Protein AF-A0A168C8G9-F1 (afdb_monomer)

Mean predicted aligned error: 11.95 Å

Secondary structure (DSSP, 8-state):
-EEEEEEEEE-TTS-EEEEEEEEE--SS-SEEEETTEEEEEEGGGTEEEEEEEETTEEEEEEEEEEGGGTEEEEEEEEESS--EETTEESSTTS----BTTTBEEEEEEEEEEEEEEEEETTEEEEEEEEEEEEEEE-SS-TTTTEEEEEEEEEEETTEEEEEEEEEETTS-EEEEEEEEETTEEEEEE--TTT---------SS--------SS-EE----SS--S-EEEEE--B---SSS----SSEEEEEEEEE--S-----------

Nearest PDB structures (foldseek):
  4gdj-assembly2_B  TM=2.622E-01  e=4.306E+00  Influenza A virus (A/little yellow-shouldered bat/Guatemala/060/2010(H17N10))
  4hzy-assembly1_A  TM=2.407E-01  e=4.306E+00  Influenza A virus (A/swine/Missouri/2124514/2006(H2N3))
  4k3y-assembly1_C  TM=2.749E-01  e=9.680E+00  Influenza A virus

Foldseek 3Di:
DKWKKWKWKQALVRDIDIDIFIFDDPDPDQWDDDDQKIKGDRVRSQKIKIKGDDPQWMKIKIFGDDVVQFKGDIKIWTAQAGKPAQFGGPDPPDDQAQQPHFKGKIWRHLKTWMFDFMTGNNRTDTAIDMKTKMKMFGQFFRCPQFPAKAWEWDDDPQKTKTKIWTQGPVRDIWIWIWIDGRHGTPDIHRDPVVDDDDDDPPPPDDDPDPPGPPAHPHPPPPDADFSMKMWIKIEDDDDDDDDGHHNGMIMTMIDTHRDPDPPDDDDDDDD

Sequence (271 aa):
MFLAATISVTFANGTKFSTWINGTQTYDSPIQTQSDQIWGDWSSTGFTFSGAGTDGLAKYIVEGCNPARGISGSMILDSIAPGHYPCGPDRAGETEVPLPPGGGWSNVVPGGAATVNFTFHGSRVSFTGLGYHDHNWGKTKIPNPLKIWYWGHALLGPYVLVWFDGINRLDKEYVSGYIAQDGEIIGTTCDSAVFKVRPLILTIFDSNELVPPSEATEAHFRGGDADQVCHIITPHDEDKFRGNDAGHACHIITPHDEGSSKSTPKKYERP

Radius of gyration: 18.96 Å; Cα contacts (8 Å, |Δi|>4): 684; chains: 1; bounding box: 45×50×51 Å

Solvent-accessible surface area (backbone atoms only — not comparable to full-atom values): 14718 Å² total; per-residue (Å²): 124,51,35,35,42,33,43,36,36,37,41,77,85,71,50,73,51,73,50,79,33,76,23,68,64,89,53,101,61,50,62,48,76,55,95,57,31,38,38,35,64,40,62,65,47,18,31,38,40,38,37,40,55,56,98,58,26,30,40,37,38,40,40,38,54,24,75,95,72,33,32,37,38,37,36,38,36,39,33,57,27,51,22,29,25,46,53,37,64,68,52,94,90,57,62,44,66,69,40,65,83,71,23,36,39,37,29,50,21,54,28,19,50,18,41,40,42,35,30,53,72,85,46,76,48,72,49,63,29,41,23,35,31,37,39,39,32,32,85,51,36,57,65,75,44,40,65,45,58,33,42,46,66,49,77,60,87,63,32,33,28,38,42,37,28,32,28,29,76,82,74,50,76,40,36,22,37,41,34,26,45,82,52,38,81,79,46,57,34,52,48,64,90,81,47,85,65,72,88,76,82,75,80,83,65,97,66,99,67,87,77,75,68,91,53,82,50,66,63,77,76,92,72,74,72,56,48,31,40,43,37,44,34,39,35,28,60,86,87,81,92,74,93,69,64,27,25,40,31,28,35,50,34,45,36,33,26,65,60,93,72,83,74,74,83,77,81,81,80,79,136

Structure (mmCIF, N/CA/C/O backbone):
data_AF-A0A168C8G9-F1
#
_entry.id   AF-A0A168C8G9-F1
#
loop_
_atom_site.group_PDB
_atom_site.id
_atom_site.type_symbol
_atom_site.label_atom_id
_atom_site.label_alt_id
_atom_site.label_comp_id
_atom_site.label_asym_id
_atom_site.label_entity_id
_atom_site.label_seq_id
_atom_site.pdbx_PDB_ins_code
_atom_site.Cartn_x
_atom_site.Cartn_y
_atom_site.Cartn_z
_atom_site.occupancy
_atom_site.B_iso_or_equiv
_atom_site.auth_seq_id
_atom_site.auth_comp_id
_atom_site.auth_asym_id
_atom_site.auth_atom_id
_atom_site.pdbx_PDB_model_num
ATOM 1 N N . MET A 1 1 ? 3.390 22.692 8.673 1.00 50.81 1 MET A N 1
ATOM 2 C CA . MET A 1 1 ? 3.302 21.396 7.978 1.00 50.81 1 MET A CA 1
ATOM 3 C C . MET A 1 1 ? 2.163 20.629 8.624 1.00 50.81 1 MET A C 1
ATOM 5 O O . MET A 1 1 ? 2.143 20.531 9.847 1.00 50.81 1 MET A O 1
ATOM 9 N N . PHE A 1 2 ? 1.166 20.218 7.842 1.00 61.41 2 PHE A N 1
ATOM 10 C CA . PHE A 1 2 ? -0.006 19.513 8.359 1.00 61.41 2 PHE A CA 1
ATOM 11 C C . PHE A 1 2 ? 0.204 18.006 8.240 1.00 61.41 2 PHE A C 1
ATOM 13 O O . PHE A 1 2 ? 0.678 17.506 7.219 1.00 61.41 2 PHE A O 1
ATOM 20 N N . LEU A 1 3 ? -0.106 17.306 9.325 1.00 71.69 3 LEU A N 1
ATOM 21 C CA . LEU A 1 3 ? -0.076 15.857 9.429 1.00 71.69 3 LEU A CA 1
ATOM 22 C C . LEU A 1 3 ? -1.520 15.372 9.381 1.00 71.69 3 LEU A C 1
ATOM 24 O O . LEU A 1 3 ? -2.370 16.000 10.009 1.00 71.69 3 LEU A O 1
ATOM 28 N N . ALA A 1 4 ? -1.817 14.277 8.693 1.00 80.19 4 ALA A N 1
ATOM 29 C CA . ALA A 1 4 ? -3.158 13.719 8.739 1.00 80.19 4 ALA A CA 1
ATOM 30 C C . ALA A 1 4 ? -3.171 12.195 8.664 1.00 80.19 4 ALA A C 1
ATOM 32 O O . ALA A 1 4 ? -2.261 11.564 8.123 1.00 80.19 4 ALA A O 1
ATOM 33 N N . ALA A 1 5 ? -4.240 11.628 9.218 1.00 81.62 5 ALA A N 1
ATOM 34 C CA . ALA A 1 5 ? -4.612 10.232 9.065 1.00 81.62 5 ALA A CA 1
ATOM 35 C C . ALA A 1 5 ? -6.021 10.165 8.470 1.00 81.62 5 ALA A C 1
ATOM 37 O O . ALA A 1 5 ? -6.972 10.740 9.007 1.00 81.62 5 ALA A O 1
ATOM 38 N N . THR A 1 6 ? -6.142 9.462 7.354 1.00 82.00 6 THR A N 1
ATOM 39 C CA . THR A 1 6 ? -7.407 9.141 6.701 1.00 82.00 6 THR A CA 1
ATOM 40 C C . THR A 1 6 ? -7.674 7.669 6.902 1.00 82.00 6 THR A C 1
ATOM 42 O O . THR A 1 6 ? -6.821 6.833 6.619 1.00 82.00 6 THR A O 1
ATOM 45 N N . ILE A 1 7 ? -8.869 7.356 7.378 1.00 82.69 7 ILE A N 1
ATOM 46 C CA . ILE A 1 7 ? -9.296 5.986 7.607 1.00 82.69 7 ILE A CA 1
ATOM 47 C C . ILE A 1 7 ? -10.588 5.779 6.849 1.00 82.69 7 ILE A C 1
ATOM 49 O O . ILE A 1 7 ? -11.502 6.592 6.978 1.00 82.69 7 ILE A O 1
ATOM 53 N N . SER A 1 8 ? -10.675 4.695 6.090 1.00 81.25 8 SER A N 1
ATOM 54 C CA . SER A 1 8 ? -11.913 4.252 5.453 1.00 81.25 8 SER A CA 1
ATOM 55 C C . SER A 1 8 ? -12.143 2.780 5.744 1.00 81.25 8 SER A C 1
ATOM 57 O O . SER A 1 8 ? -11.217 1.985 5.692 1.00 81.25 8 SER A O 1
ATOM 59 N N . VAL A 1 9 ? -13.374 2.415 6.074 1.00 79.12 9 VAL A N 1
ATOM 60 C CA . VAL A 1 9 ? -13.764 1.071 6.493 1.00 79.12 9 VAL A CA 1
ATOM 61 C C . VAL A 1 9 ? -15.071 0.711 5.810 1.00 79.12 9 VAL A C 1
ATOM 63 O O . VAL A 1 9 ? -16.010 1.507 5.813 1.00 79.12 9 VAL A O 1
ATOM 66 N N . THR A 1 10 ? -15.153 -0.500 5.273 1.00 80.31 10 THR A N 1
ATOM 67 C CA . THR A 1 10 ? -16.421 -1.127 4.878 1.00 80.31 10 THR A CA 1
ATOM 68 C C . THR A 1 10 ? -16.682 -2.312 5.801 1.00 80.31 10 THR A C 1
ATOM 70 O O . THR A 1 10 ? -15.821 -3.173 5.960 1.00 80.31 10 THR A O 1
ATOM 73 N N . PHE A 1 11 ? -17.849 -2.333 6.442 1.00 78.69 11 PHE A N 1
ATOM 74 C CA . PHE A 1 11 ? -18.276 -3.410 7.334 1.00 78.69 11 PHE A CA 1
ATOM 75 C C . PHE A 1 11 ? -19.013 -4.505 6.551 1.00 78.69 11 PHE A C 1
ATOM 77 O O . PHE A 1 11 ? -19.603 -4.232 5.509 1.00 78.69 11 PHE A O 1
ATOM 84 N N . ALA A 1 12 ? -19.098 -5.711 7.124 1.00 75.12 12 ALA A N 1
ATOM 85 C CA . ALA A 1 12 ? -19.757 -6.875 6.507 1.00 75.12 12 ALA A CA 1
ATOM 86 C C . ALA A 1 12 ? -21.242 -6.667 6.153 1.00 75.12 12 ALA A C 1
ATOM 88 O O . ALA A 1 12 ? -21.784 -7.334 5.281 1.00 75.12 12 ALA A O 1
ATOM 89 N N . ASN A 1 13 ? -21.924 -5.722 6.802 1.00 79.31 13 ASN A N 1
ATOM 90 C CA . ASN A 1 13 ? -23.300 -5.346 6.456 1.00 79.31 13 ASN A CA 1
ATOM 91 C C . ASN A 1 13 ? -23.382 -4.321 5.302 1.00 79.31 13 ASN A C 1
ATOM 93 O O . ASN A 1 13 ? -24.448 -3.757 5.059 1.00 79.31 13 ASN A O 1
ATOM 97 N N . GLY A 1 14 ? -22.258 -4.021 4.645 1.00 77.06 14 GLY A N 1
ATOM 98 C CA . GLY A 1 14 ? -22.128 -3.044 3.565 1.00 77.06 14 GLY A CA 1
ATOM 99 C C . GLY A 1 14 ? -22.070 -1.583 4.019 1.00 77.06 14 GLY A C 1
ATOM 100 O O . GLY A 1 14 ? -21.888 -0.694 3.184 1.00 77.06 14 GLY A O 1
ATOM 101 N N . THR A 1 15 ? -22.220 -1.296 5.317 1.00 81.44 15 THR A N 1
ATOM 102 C CA . THR A 1 15 ? -22.066 0.076 5.820 1.00 81.44 15 THR A CA 1
ATOM 103 C C . THR A 1 15 ? -20.619 0.530 5.687 1.00 81.44 15 THR A C 1
ATOM 105 O O . THR A 1 15 ? -19.689 -0.275 5.726 1.00 81.44 15 THR A O 1
ATOM 108 N N . LYS A 1 16 ? -20.423 1.837 5.509 1.00 81.62 16 LYS A N 1
ATOM 109 C CA . LYS A 1 16 ? -19.103 2.440 5.338 1.00 81.62 16 LYS A CA 1
ATOM 110 C C . LYS A 1 16 ? -18.868 3.501 6.398 1.00 81.62 16 LYS A C 1
ATOM 112 O O . LYS A 1 16 ? -19.773 4.267 6.724 1.00 81.62 16 LYS A O 1
ATOM 117 N N . PHE A 1 17 ? -17.645 3.565 6.896 1.00 79.94 17 PHE A N 1
ATOM 118 C CA . PHE A 1 17 ? -17.146 4.625 7.760 1.00 79.94 17 PHE A CA 1
ATOM 119 C C . PHE A 1 17 ? -15.916 5.236 7.101 1.00 79.94 17 PHE A C 1
ATOM 121 O O . PHE A 1 17 ? -15.059 4.513 6.609 1.00 79.94 17 PHE A O 1
ATOM 128 N N . SER A 1 18 ? -15.820 6.560 7.078 1.00 83.12 18 SER A N 1
ATOM 129 C CA . SER A 1 18 ? -14.602 7.239 6.652 1.00 83.12 18 SER A CA 1
ATOM 130 C C . SER A 1 18 ? -14.397 8.485 7.496 1.00 83.12 18 SER A C 1
ATOM 132 O O . SER A 1 18 ? -15.359 9.185 7.822 1.00 83.12 18 SER A O 1
ATOM 134 N N . THR A 1 19 ? -13.155 8.751 7.882 1.00 82.25 19 THR A N 1
ATOM 135 C CA . THR A 1 19 ? -12.798 9.946 8.637 1.00 82.25 19 THR A CA 1
ATOM 136 C C . THR A 1 19 ? -11.446 10.478 8.203 1.00 82.25 19 THR A C 1
ATOM 138 O O . THR A 1 19 ? -10.508 9.727 7.950 1.00 82.25 19 THR A O 1
ATOM 141 N N . TRP A 1 20 ? -11.356 11.803 8.208 1.00 83.69 20 TRP A N 1
ATOM 142 C CA . TRP A 1 20 ? -10.119 12.554 8.101 1.00 83.69 20 TRP A CA 1
ATOM 143 C C . TRP A 1 20 ? -9.771 13.138 9.470 1.00 83.69 20 TRP A C 1
ATOM 145 O O . TRP A 1 20 ? -10.619 13.760 10.124 1.00 83.69 20 TRP A O 1
ATOM 155 N N . ILE A 1 21 ? -8.541 12.925 9.924 1.00 84.88 21 ILE A N 1
ATOM 156 C CA . ILE A 1 21 ? -8.061 13.394 11.221 1.00 84.88 21 ILE A CA 1
ATOM 157 C C . ILE A 1 21 ? -6.839 14.268 10.987 1.00 84.88 21 ILE A C 1
ATOM 159 O O . ILE A 1 21 ? -5.761 13.772 10.668 1.00 84.88 21 ILE A O 1
ATOM 163 N N . ASN A 1 22 ? -7.019 15.571 11.192 1.00 84.81 22 ASN A N 1
ATOM 164 C CA . ASN A 1 22 ? -5.914 16.517 11.234 1.00 84.81 22 ASN A CA 1
ATOM 165 C C . ASN A 1 22 ? -5.099 16.305 12.508 1.00 84.81 22 ASN A C 1
ATOM 167 O O . ASN A 1 22 ? -5.649 16.261 13.609 1.00 84.81 22 ASN A O 1
ATOM 171 N N . GLY A 1 23 ? -3.791 16.214 12.336 1.00 78.38 23 GLY A N 1
ATOM 172 C CA . GLY A 1 23 ? -2.794 16.175 13.386 1.00 78.38 23 GLY A CA 1
ATOM 173 C C . GLY A 1 23 ? -1.922 17.423 13.356 1.00 78.38 23 GLY A C 1
ATOM 174 O O . GLY A 1 23 ? -1.788 18.122 12.349 1.00 78.38 23 GLY A O 1
ATOM 175 N N . THR A 1 24 ? -1.290 17.692 14.487 1.00 78.12 24 THR A N 1
ATOM 176 C CA . THR A 1 24 ? -0.186 18.642 14.574 1.00 78.12 24 THR A CA 1
ATOM 177 C C . THR A 1 24 ? 1.118 17.872 14.493 1.00 78.12 24 THR A C 1
ATOM 179 O O . THR A 1 24 ? 1.312 16.900 15.225 1.00 78.12 24 THR A O 1
ATOM 182 N N . GLN A 1 25 ? 2.016 18.310 13.620 1.00 66.31 25 GLN A N 1
ATOM 183 C CA . GLN A 1 25 ? 3.378 17.805 13.615 1.00 66.31 25 GLN A CA 1
ATOM 184 C C . GLN A 1 25 ? 4.134 18.439 14.790 1.00 66.31 25 GLN A C 1
ATOM 186 O O . GLN A 1 25 ? 4.243 19.660 14.873 1.00 66.31 25 GLN A O 1
ATOM 191 N N . THR A 1 26 ? 4.613 17.610 15.716 1.00 60.94 26 THR A N 1
ATOM 192 C CA . THR A 1 26 ? 5.387 18.039 16.895 1.00 60.94 26 THR A CA 1
ATOM 193 C C . THR A 1 26 ? 6.898 17.916 16.700 1.00 60.94 26 THR A C 1
ATOM 195 O O . THR A 1 26 ? 7.650 18.468 17.498 1.00 60.94 26 THR A O 1
ATOM 198 N N . TYR A 1 27 ? 7.340 17.220 15.647 1.00 62.69 27 TYR A N 1
ATOM 199 C CA . TYR A 1 27 ? 8.744 16.935 15.344 1.00 62.69 27 TYR A CA 1
ATOM 200 C C . TYR A 1 27 ? 9.105 17.356 13.921 1.00 62.69 27 TYR A C 1
ATOM 202 O O . TYR A 1 27 ? 8.288 17.201 13.016 1.00 62.69 27 TYR A O 1
ATOM 210 N N . ASP A 1 28 ? 10.350 17.785 13.705 1.00 58.62 28 ASP A N 1
ATOM 211 C CA . ASP A 1 28 ? 10.856 18.133 12.368 1.00 58.62 28 ASP A CA 1
ATOM 212 C C . ASP A 1 28 ? 10.783 16.948 11.382 1.00 58.62 28 ASP A C 1
ATOM 214 O O . ASP A 1 28 ? 10.599 17.155 10.185 1.00 58.62 28 ASP A O 1
ATOM 218 N N . SER A 1 29 ? 10.867 15.705 11.885 1.00 61.91 29 SER A N 1
ATOM 219 C CA . SER A 1 29 ? 10.648 14.480 11.105 1.00 61.91 29 SER A CA 1
ATOM 220 C C . SER A 1 29 ? 9.737 13.499 11.858 1.00 61.91 29 SER A C 1
ATOM 222 O O . SER A 1 29 ? 10.175 12.901 12.844 1.00 61.91 29 SER A O 1
ATOM 224 N N . PRO A 1 30 ? 8.480 13.299 11.418 1.00 69.50 30 PRO A N 1
ATOM 225 C CA . PRO A 1 30 ? 7.553 12.351 12.039 1.00 69.50 30 PRO A CA 1
ATOM 226 C C . PRO A 1 30 ? 7.890 10.895 11.687 1.00 69.50 30 PRO A C 1
ATOM 228 O O . PRO A 1 30 ? 7.368 9.985 12.321 1.00 69.50 30 PRO A O 1
ATOM 231 N N . ILE A 1 31 ? 8.763 10.684 10.697 1.00 78.31 31 ILE A N 1
ATOM 232 C CA . ILE A 1 31 ? 9.272 9.379 10.275 1.00 78.31 31 ILE A CA 1
ATOM 233 C C . ILE A 1 31 ? 10.723 9.255 10.727 1.00 78.31 31 ILE A C 1
ATOM 235 O O . ILE A 1 31 ? 11.511 10.197 10.611 1.00 78.31 31 ILE A O 1
ATOM 239 N N . GLN A 1 32 ? 11.068 8.083 11.234 1.00 80.69 32 GLN A N 1
ATOM 240 C CA . GLN A 1 32 ? 12.399 7.729 11.691 1.00 80.69 32 GLN A CA 1
ATOM 241 C C . GLN A 1 32 ? 12.781 6.370 11.104 1.00 80.69 32 GLN A C 1
ATOM 243 O O . GLN A 1 32 ? 11.929 5.502 10.912 1.00 80.69 32 GLN A O 1
ATOM 248 N N . THR A 1 33 ? 14.066 6.188 10.821 1.00 82.88 33 THR A N 1
ATOM 249 C CA . THR A 1 33 ? 14.605 4.960 10.227 1.00 82.88 33 THR A CA 1
ATOM 250 C C . THR A 1 33 ? 15.855 4.525 10.972 1.00 82.88 33 THR A C 1
ATOM 252 O O . THR A 1 33 ? 16.717 5.354 11.277 1.00 82.88 33 THR A O 1
ATOM 255 N N . GLN A 1 34 ? 16.000 3.225 11.205 1.00 84.12 34 GLN A N 1
ATOM 256 C CA . GLN A 1 34 ? 17.218 2.630 11.741 1.00 84.12 34 GLN A CA 1
ATOM 257 C C . GLN A 1 34 ? 17.436 1.262 11.104 1.00 84.12 34 GLN A C 1
ATOM 259 O O . GLN A 1 34 ? 16.647 0.353 11.328 1.00 84.12 34 GLN A O 1
ATOM 264 N N . SER A 1 35 ? 18.545 1.098 10.375 1.00 84.19 35 SER A N 1
ATOM 265 C CA . SER A 1 35 ? 18.862 -0.163 9.692 1.00 84.19 35 SER A CA 1
ATOM 266 C C . SER A 1 35 ? 17.717 -0.575 8.749 1.00 84.19 35 SER A C 1
ATOM 268 O O . SER A 1 35 ? 17.403 0.145 7.807 1.00 84.19 35 SER A O 1
ATOM 270 N N . ASP A 1 36 ? 17.092 -1.705 9.038 1.00 83.25 36 ASP A N 1
ATOM 271 C CA . ASP A 1 36 ? 15.992 -2.382 8.365 1.00 83.25 36 ASP A CA 1
ATOM 272 C C . ASP A 1 36 ? 14.623 -2.012 8.954 1.00 83.25 36 ASP A C 1
ATOM 274 O O . ASP A 1 36 ? 13.615 -2.616 8.597 1.00 83.25 36 ASP A O 1
ATOM 278 N N . GLN A 1 37 ? 14.575 -1.034 9.863 1.00 87.62 37 GLN A N 1
ATOM 279 C CA . GLN A 1 37 ? 13.370 -0.610 10.566 1.00 87.62 37 GLN A CA 1
ATOM 280 C C . GLN A 1 37 ? 12.981 0.825 10.216 1.00 87.62 37 GLN A C 1
ATOM 282 O O . GLN A 1 37 ? 13.823 1.714 10.060 1.00 87.62 37 GLN A O 1
ATOM 287 N N . ILE A 1 38 ? 11.675 1.056 10.179 1.00 86.00 38 ILE A N 1
ATOM 288 C CA . ILE A 1 38 ? 11.040 2.359 10.006 1.00 86.00 38 ILE A CA 1
ATOM 289 C C . ILE A 1 38 ? 9.922 2.506 11.032 1.00 86.00 38 ILE A C 1
ATOM 291 O O . ILE A 1 38 ? 9.220 1.547 11.343 1.00 86.00 38 ILE A O 1
ATOM 295 N N . TRP A 1 39 ? 9.724 3.703 11.566 1.00 86.75 39 TRP A N 1
ATOM 296 C CA . TRP A 1 39 ? 8.545 4.007 12.367 1.00 86.75 39 TRP A CA 1
ATOM 297 C C . TRP A 1 39 ? 8.084 5.435 12.141 1.00 86.75 39 TRP A C 1
ATOM 299 O O . TRP A 1 39 ? 8.877 6.337 11.864 1.00 86.75 39 TRP A O 1
ATOM 309 N N . GLY A 1 40 ? 6.776 5.621 12.257 1.00 83.50 40 GLY A N 1
ATOM 310 C CA . GLY A 1 40 ? 6.118 6.901 12.115 1.00 83.50 40 GLY A CA 1
ATOM 311 C C . GLY A 1 40 ? 5.239 7.215 13.311 1.00 83.50 40 GLY A C 1
ATOM 312 O O . GLY A 1 40 ? 4.421 6.391 13.726 1.00 83.50 40 GLY A O 1
ATOM 313 N N . ASP A 1 41 ? 5.382 8.431 13.834 1.00 83.06 41 ASP A N 1
ATOM 314 C CA . ASP A 1 41 ? 4.571 8.939 14.938 1.00 83.06 41 ASP A CA 1
ATOM 315 C C . ASP A 1 41 ? 3.558 9.993 14.460 1.00 83.06 41 ASP A C 1
ATOM 317 O O . ASP A 1 41 ? 3.897 11.133 14.133 1.00 83.06 41 ASP A O 1
ATOM 321 N N . TRP A 1 42 ? 2.290 9.576 14.423 1.00 82.88 42 TRP A N 1
ATOM 322 C CA . TRP A 1 42 ? 1.117 10.395 14.128 1.00 82.88 42 TRP A CA 1
ATOM 323 C C . TRP A 1 42 ? 0.236 10.536 15.377 1.00 82.88 42 TRP A C 1
ATOM 325 O O . TRP A 1 42 ? -0.987 10.669 15.277 1.00 82.88 42 TRP A O 1
ATOM 335 N N . SER A 1 43 ? 0.824 10.506 16.574 1.00 82.25 43 SER A N 1
ATOM 336 C CA . SER A 1 43 ? 0.115 10.465 17.859 1.00 82.25 43 SER A CA 1
ATOM 337 C C . SER A 1 43 ? -0.903 11.589 18.048 1.00 82.25 43 SER A C 1
ATOM 339 O O . SER A 1 43 ? -1.940 11.365 18.668 1.00 82.25 43 SER A O 1
ATOM 341 N N . SER A 1 44 ? -0.701 12.764 17.442 1.00 85.06 44 SER A N 1
ATOM 342 C CA . SER A 1 44 ? -1.696 13.850 17.444 1.00 85.06 44 SER A CA 1
ATOM 343 C C . SER A 1 44 ? -2.997 13.504 16.700 1.00 85.06 44 SER A C 1
ATOM 345 O O . SER A 1 44 ? -4.048 14.070 16.996 1.00 85.06 44 SER A O 1
ATOM 347 N N . THR A 1 45 ? -2.956 12.542 15.776 1.00 85.75 45 THR A N 1
ATOM 348 C CA . THR A 1 45 ? -4.132 11.919 15.142 1.00 85.75 45 THR A CA 1
ATOM 349 C C . THR A 1 45 ? -4.610 10.664 15.880 1.00 85.75 45 THR A C 1
ATOM 351 O O . THR A 1 45 ? -5.702 10.163 15.603 1.00 85.75 45 THR A O 1
ATOM 354 N N . GLY A 1 46 ? -3.814 10.163 16.827 1.00 89.88 46 GLY A N 1
ATOM 355 C CA . GLY A 1 46 ? -4.024 8.894 17.514 1.00 89.88 46 GLY A CA 1
ATOM 356 C C . GLY A 1 46 ? -3.544 7.675 16.727 1.00 89.88 46 GLY A C 1
ATOM 357 O O . GLY A 1 46 ? -4.072 6.598 16.968 1.00 89.88 46 GLY A O 1
ATOM 358 N N . PHE A 1 47 ? -2.602 7.816 15.790 1.00 89.69 47 PHE A N 1
ATOM 359 C CA . PHE A 1 47 ? -2.071 6.693 15.007 1.00 89.69 47 PHE A CA 1
ATOM 360 C C . PHE A 1 47 ? -0.548 6.632 15.050 1.00 89.69 47 PHE A C 1
ATOM 362 O O . PHE A 1 47 ? 0.121 7.655 15.162 1.00 89.69 47 PHE A O 1
ATOM 369 N N . THR A 1 48 ? -0.001 5.434 14.921 1.00 89.19 48 THR A N 1
ATOM 370 C CA . THR A 1 48 ? 1.431 5.181 14.730 1.00 89.19 48 THR A CA 1
ATOM 371 C C . THR A 1 48 ? 1.604 4.029 13.753 1.00 89.19 48 THR A C 1
ATOM 373 O O . THR A 1 48 ? 0.697 3.212 13.569 1.00 89.19 48 THR A O 1
ATOM 376 N N . PHE A 1 49 ? 2.774 3.945 13.126 1.00 89.12 49 PHE A N 1
ATOM 377 C CA . PHE A 1 49 ? 3.162 2.753 12.385 1.00 89.12 49 PHE A CA 1
ATOM 378 C C . PHE A 1 49 ? 4.608 2.363 12.675 1.00 89.12 49 PHE A C 1
ATOM 380 O O . PHE A 1 49 ? 5.444 3.206 12.998 1.00 89.12 49 PHE A O 1
ATOM 387 N N . SER A 1 50 ? 4.909 1.081 12.516 1.00 91.38 50 SER A N 1
ATOM 388 C CA . SER A 1 50 ? 6.274 0.567 12.437 1.00 91.38 50 SER A CA 1
ATOM 389 C C . SER A 1 50 ? 6.378 -0.471 11.330 1.00 91.38 50 SER A C 1
ATOM 391 O O . SER A 1 50 ? 5.401 -1.142 11.005 1.00 91.38 50 SER A O 1
ATOM 393 N N . GLY A 1 51 ? 7.556 -0.572 10.735 1.00 90.75 51 GLY A N 1
ATOM 394 C CA . GLY A 1 51 ? 7.887 -1.518 9.687 1.00 90.75 51 GLY A CA 1
ATOM 395 C C . GLY A 1 51 ? 9.281 -2.084 9.918 1.00 90.75 51 GLY A C 1
ATOM 396 O O . GLY A 1 51 ? 10.164 -1.369 10.391 1.00 90.75 51 GLY A O 1
ATOM 397 N N . ALA A 1 52 ? 9.478 -3.355 9.591 1.00 90.75 52 ALA A N 1
ATOM 398 C CA . ALA A 1 52 ? 10.786 -4.001 9.602 1.00 90.75 52 ALA A CA 1
ATOM 399 C C . ALA A 1 52 ? 10.934 -4.920 8.386 1.00 90.75 52 ALA A C 1
ATOM 401 O O . ALA A 1 52 ? 9.981 -5.612 8.024 1.00 90.75 52 ALA A O 1
ATOM 402 N N . GLY A 1 53 ? 12.113 -4.918 7.766 1.00 85.06 53 GLY A N 1
ATOM 403 C CA . GLY A 1 53 ? 12.454 -5.764 6.625 1.00 85.06 53 GLY A CA 1
ATOM 404 C C . GLY A 1 53 ? 13.365 -6.930 7.008 1.00 85.06 53 GLY A C 1
ATOM 405 O O . GLY A 1 53 ? 14.329 -6.764 7.744 1.00 85.06 53 GLY A O 1
ATOM 406 N N . THR A 1 54 ? 13.110 -8.127 6.493 1.00 79.19 54 THR A N 1
ATOM 407 C CA . THR A 1 54 ? 14.010 -9.283 6.610 1.00 79.19 54 THR A CA 1
ATOM 408 C C . THR A 1 54 ? 13.941 -10.091 5.319 1.00 79.19 54 THR A C 1
ATOM 410 O O . THR A 1 54 ? 12.853 -10.413 4.851 1.00 79.19 54 THR A O 1
ATOM 413 N N . ASP A 1 55 ? 15.098 -10.385 4.719 1.00 79.75 55 ASP A N 1
ATOM 414 C CA . ASP A 1 55 ? 15.223 -11.191 3.493 1.00 79.75 55 ASP A CA 1
ATOM 415 C C . ASP A 1 55 ? 14.326 -10.726 2.323 1.00 79.75 55 ASP A C 1
ATOM 417 O O . ASP A 1 55 ? 13.778 -11.526 1.570 1.00 79.75 55 ASP A O 1
ATOM 421 N N . GLY A 1 56 ? 14.163 -9.406 2.168 1.00 78.25 56 GLY A N 1
ATOM 422 C CA . GLY A 1 56 ? 13.344 -8.800 1.108 1.00 78.25 56 GLY A CA 1
ATOM 423 C C . GLY A 1 56 ? 11.835 -8.798 1.380 1.00 78.25 56 GLY A C 1
ATOM 424 O O . GLY A 1 56 ? 11.078 -8.257 0.575 1.00 78.25 56 GLY A O 1
ATOM 425 N N . LEU A 1 57 ? 11.393 -9.352 2.511 1.00 87.62 57 LEU A N 1
ATOM 426 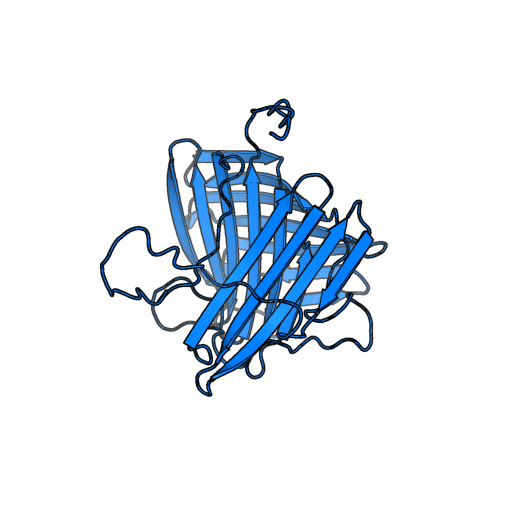C CA . LEU A 1 57 ? 10.017 -9.282 2.994 1.00 87.62 57 LEU A CA 1
ATOM 427 C C . LEU A 1 57 ? 9.900 -8.243 4.106 1.00 87.62 57 LEU A C 1
ATOM 429 O O . LEU A 1 57 ? 10.831 -8.043 4.881 1.00 87.62 57 LEU A O 1
ATOM 433 N N . ALA A 1 58 ? 8.740 -7.602 4.209 1.00 91.25 58 ALA A N 1
ATOM 434 C CA . ALA A 1 58 ? 8.470 -6.621 5.249 1.00 91.25 58 ALA A CA 1
ATOM 435 C C . ALA A 1 58 ? 7.320 -7.052 6.159 1.00 91.25 58 ALA A C 1
ATOM 437 O O . ALA A 1 58 ? 6.351 -7.672 5.720 1.00 91.25 58 ALA A O 1
ATOM 438 N N . LYS A 1 59 ? 7.408 -6.661 7.428 1.00 93.75 59 LYS A N 1
ATOM 439 C CA . LYS A 1 59 ? 6.306 -6.683 8.385 1.00 93.75 59 LYS A CA 1
ATOM 440 C C . LYS A 1 59 ? 5.968 -5.253 8.770 1.00 93.75 59 LYS A C 1
ATOM 442 O O . LYS A 1 59 ? 6.855 -4.535 9.220 1.00 93.75 59 LYS A O 1
ATOM 447 N N . TYR A 1 60 ? 4.704 -4.870 8.649 1.00 91.12 60 TYR A N 1
ATOM 448 C CA . TYR A 1 60 ? 4.189 -3.575 9.086 1.00 91.12 60 TYR A CA 1
ATOM 449 C C . TYR A 1 60 ? 3.150 -3.733 10.185 1.00 91.12 60 TYR A C 1
ATOM 451 O O . TYR A 1 60 ? 2.343 -4.658 10.177 1.00 91.12 60 TYR A O 1
ATOM 459 N N . ILE A 1 61 ? 3.161 -2.807 11.131 1.00 92.88 61 ILE A N 1
ATOM 460 C CA . ILE A 1 61 ? 2.203 -2.719 12.224 1.00 92.88 61 ILE A CA 1
ATOM 461 C C . ILE A 1 61 ? 1.664 -1.298 12.233 1.00 92.88 61 ILE A C 1
ATOM 463 O O . ILE A 1 61 ? 2.441 -0.345 12.260 1.00 92.88 61 ILE A O 1
ATOM 467 N N . VAL A 1 62 ? 0.342 -1.161 12.238 1.00 91.38 62 VAL A N 1
ATOM 468 C CA . VAL A 1 62 ? -0.341 0.115 12.455 1.00 91.38 62 VAL A CA 1
ATOM 469 C C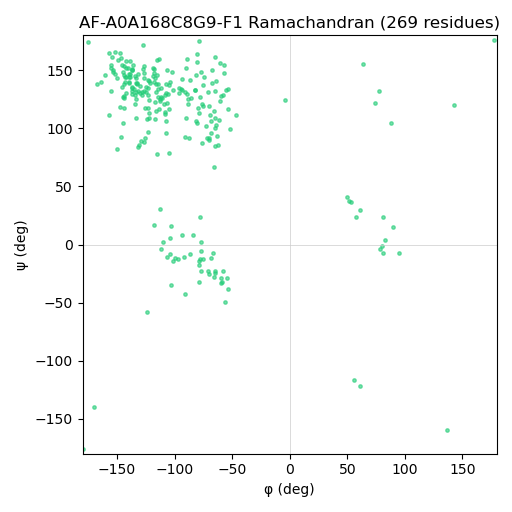 . VAL A 1 62 ? -1.145 0.015 13.732 1.00 91.38 62 VAL A C 1
ATOM 471 O O . VAL A 1 62 ? -1.916 -0.928 13.914 1.00 91.38 62 VAL A O 1
ATOM 474 N N . GLU A 1 63 ? -1.000 1.005 14.598 1.00 93.19 63 GLU A N 1
ATOM 475 C CA . GLU A 1 63 ? -1.756 1.106 15.838 1.00 93.19 63 GLU A CA 1
ATOM 476 C C . GLU A 1 63 ? -2.607 2.372 15.812 1.00 93.19 63 GLU A C 1
ATOM 478 O O . GLU A 1 63 ? -2.184 3.423 15.328 1.00 93.19 63 GLU A O 1
ATOM 483 N N . GLY A 1 64 ? -3.833 2.262 16.316 1.00 92.50 64 GLY A N 1
ATOM 484 C CA . GLY A 1 64 ? -4.778 3.363 16.415 1.00 92.50 64 GLY A CA 1
ATOM 485 C C . GLY A 1 64 ? -5.364 3.449 17.818 1.00 92.50 64 GLY A C 1
ATOM 486 O O . GLY A 1 64 ? -5.870 2.470 18.360 1.00 92.50 64 GLY A O 1
ATOM 487 N N . CYS A 1 65 ? -5.339 4.638 18.402 1.00 94.50 65 CYS A N 1
ATOM 488 C CA . CYS A 1 65 ? -6.003 4.991 19.645 1.00 94.50 65 CYS A CA 1
ATOM 489 C C . CYS A 1 65 ? -6.460 6.452 19.565 1.00 94.50 65 CYS A C 1
ATOM 491 O O . CYS A 1 65 ? -5.727 7.384 19.892 1.00 94.50 65 CYS A O 1
ATOM 493 N N . ASN A 1 66 ? -7.702 6.655 19.129 1.00 93.69 66 ASN A N 1
ATOM 494 C CA . ASN A 1 66 ? -8.349 7.959 19.097 1.00 93.69 66 ASN A CA 1
ATOM 495 C C . ASN A 1 66 ? -9.750 7.875 19.733 1.00 93.69 66 ASN A C 1
ATOM 497 O O . ASN A 1 66 ? -10.752 7.719 19.024 1.00 93.69 66 ASN A O 1
ATOM 501 N N . PRO A 1 67 ? -9.854 8.010 21.071 1.00 92.94 67 PRO A N 1
ATOM 502 C CA . PRO A 1 67 ? -11.133 7.957 21.778 1.00 92.94 67 PRO A CA 1
ATOM 503 C C . PRO A 1 67 ? -12.125 9.034 21.325 1.00 92.94 67 PRO A C 1
ATOM 505 O O . PRO A 1 67 ? -13.324 8.775 21.269 1.00 92.94 67 PRO A O 1
ATOM 508 N N . ALA A 1 68 ? -11.639 10.219 20.934 1.00 91.44 68 ALA A N 1
ATOM 509 C CA . ALA A 1 68 ? -12.482 11.311 20.440 1.00 91.44 68 ALA A CA 1
ATOM 510 C C . ALA A 1 68 ? -13.185 10.967 19.115 1.00 91.44 68 ALA A C 1
ATOM 512 O O . ALA A 1 68 ? -14.242 11.518 18.809 1.00 91.44 68 ALA A O 1
ATOM 513 N N . ARG A 1 69 ? -12.616 10.041 18.336 1.00 89.94 69 ARG A N 1
ATOM 514 C CA . ARG A 1 69 ? -13.213 9.481 17.116 1.00 89.94 69 ARG A CA 1
ATOM 515 C C . ARG A 1 69 ? -13.774 8.074 17.319 1.00 89.94 69 ARG A C 1
ATOM 517 O O . ARG A 1 69 ? -14.219 7.465 16.358 1.00 89.94 69 ARG A O 1
ATOM 524 N N . GLY A 1 70 ? -13.774 7.555 18.549 1.00 93.19 70 GLY A N 1
ATOM 525 C CA . GLY A 1 70 ? -14.220 6.196 18.848 1.00 93.19 70 GLY A CA 1
ATOM 526 C C . GLY A 1 70 ? -13.394 5.113 18.148 1.00 93.19 70 GLY A C 1
ATOM 527 O O . GLY A 1 70 ? -13.956 4.073 17.817 1.00 93.19 70 GLY A O 1
ATOM 528 N N . ILE A 1 71 ? -12.106 5.361 17.888 1.00 94.12 71 ILE A N 1
ATOM 529 C CA . ILE A 1 71 ? -11.213 4.432 17.185 1.00 94.12 71 ILE A CA 1
ATOM 530 C C . ILE A 1 71 ? -10.217 3.827 18.168 1.00 94.12 71 ILE A C 1
ATOM 532 O O . ILE A 1 71 ? -9.550 4.557 18.903 1.00 94.12 71 ILE A O 1
ATOM 536 N N . SER A 1 72 ? -10.074 2.507 18.154 1.00 96.38 72 SER A N 1
ATOM 537 C CA . SER A 1 72 ? -8.987 1.819 18.849 1.00 96.38 72 SER A CA 1
ATOM 538 C C . SER A 1 72 ? -8.646 0.487 18.192 1.00 96.38 72 SER A C 1
ATOM 540 O O . SER A 1 72 ? -9.528 -0.176 17.650 1.00 96.38 72 SER A O 1
ATOM 542 N N . GLY A 1 73 ? -7.386 0.071 18.252 1.00 94.81 73 GLY A N 1
ATOM 543 C CA . GLY A 1 73 ? -6.952 -1.249 17.806 1.00 94.81 73 GLY A CA 1
ATOM 544 C C . GLY A 1 73 ? -5.670 -1.215 16.995 1.00 94.81 73 GLY A C 1
ATOM 545 O O . GLY A 1 73 ? -4.896 -0.263 17.076 1.00 94.81 73 GLY A O 1
ATOM 546 N N . SER A 1 74 ? -5.446 -2.271 16.227 1.00 93.31 74 SER A N 1
ATOM 547 C CA . SER A 1 74 ? -4.251 -2.408 15.410 1.00 93.31 74 SER A CA 1
ATOM 548 C C . SER A 1 74 ? -4.492 -3.261 14.176 1.00 93.31 74 SER A C 1
ATOM 550 O O . SER A 1 74 ? -5.483 -3.991 14.056 1.00 93.31 74 SER A O 1
ATOM 552 N N . MET A 1 75 ? -3.544 -3.179 13.255 1.00 91.00 75 MET A N 1
ATOM 553 C CA . MET A 1 75 ? -3.394 -4.142 12.184 1.00 91.00 75 MET A CA 1
ATOM 554 C C . MET A 1 75 ? -1.929 -4.494 11.976 1.00 91.00 75 MET A C 1
ATOM 556 O O . MET A 1 75 ? -1.039 -3.680 12.214 1.00 91.00 75 MET A O 1
ATOM 560 N N . ILE A 1 76 ? -1.702 -5.716 11.518 1.00 92.69 76 ILE A N 1
ATOM 561 C CA . ILE A 1 76 ? -0.396 -6.245 11.145 1.00 92.69 76 ILE A CA 1
ATOM 562 C C . ILE A 1 76 ? -0.483 -6.672 9.686 1.00 92.69 76 ILE A C 1
ATOM 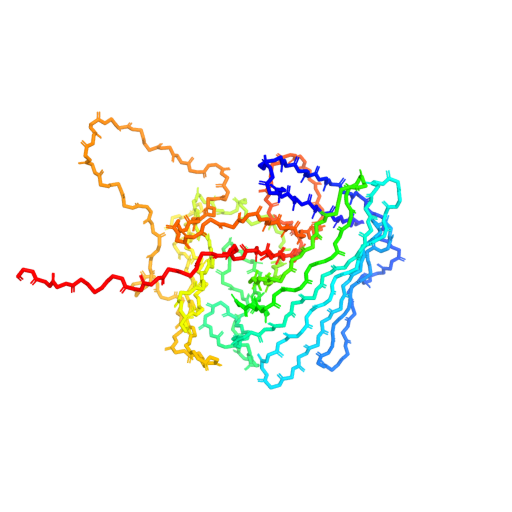564 O O . ILE A 1 76 ? -1.489 -7.251 9.278 1.00 92.69 76 ILE A O 1
ATOM 568 N N . LEU A 1 77 ? 0.562 -6.395 8.923 1.00 91.62 77 LEU A N 1
ATOM 569 C CA . LEU A 1 77 ? 0.724 -6.820 7.546 1.00 91.62 77 LEU A CA 1
ATOM 570 C C . LEU A 1 77 ? 2.061 -7.550 7.412 1.00 91.62 77 LEU A C 1
ATOM 572 O O . LEU A 1 77 ? 3.109 -6.957 7.644 1.00 91.62 77 LEU A O 1
ATOM 576 N N . ASP A 1 78 ? 2.016 -8.828 7.057 1.00 93.00 78 ASP A N 1
ATOM 577 C CA . ASP A 1 78 ? 3.181 -9.685 6.838 1.00 93.00 78 ASP A CA 1
ATOM 578 C C . ASP A 1 78 ? 3.326 -9.951 5.334 1.00 93.00 78 ASP A C 1
ATOM 580 O O . ASP A 1 78 ? 2.450 -10.569 4.729 1.00 93.00 78 ASP A O 1
ATOM 584 N N . SER A 1 79 ? 4.399 -9.461 4.707 1.00 94.19 79 SER A N 1
ATOM 585 C CA . SER A 1 79 ? 4.587 -9.588 3.258 1.00 94.19 79 SER A CA 1
ATOM 586 C C . SER A 1 79 ? 4.737 -11.043 2.814 1.00 94.19 79 SER A C 1
ATOM 588 O O . SER A 1 79 ? 5.426 -11.832 3.461 1.00 94.19 79 SER A O 1
ATOM 590 N N . ILE A 1 80 ? 4.135 -11.379 1.671 1.00 93.81 80 ILE A N 1
ATOM 591 C CA . ILE A 1 80 ? 4.274 -12.684 1.005 1.00 93.81 80 ILE A CA 1
ATOM 592 C C . ILE A 1 80 ? 5.042 -12.592 -0.321 1.00 93.81 80 ILE A C 1
ATOM 594 O O . ILE A 1 80 ? 5.281 -13.613 -0.961 1.00 93.81 80 ILE A O 1
ATOM 598 N N . ALA A 1 81 ? 5.416 -11.381 -0.743 1.00 94.44 81 ALA A N 1
ATOM 599 C CA . ALA A 1 81 ? 6.202 -11.138 -1.946 1.00 94.44 81 ALA A CA 1
ATOM 600 C C . ALA A 1 81 ? 7.240 -10.022 -1.718 1.00 94.44 81 ALA A C 1
ATOM 602 O O . ALA A 1 81 ? 7.016 -9.144 -0.879 1.00 94.44 81 ALA A O 1
ATOM 603 N N . PRO A 1 82 ? 8.377 -10.024 -2.436 1.00 95.69 82 PRO A N 1
ATOM 604 C CA . PRO A 1 82 ? 9.421 -9.034 -2.210 1.00 95.69 82 PRO A CA 1
ATOM 605 C C . PRO A 1 82 ? 8.972 -7.634 -2.624 1.00 95.69 82 PRO A C 1
ATOM 607 O O . PRO A 1 82 ? 8.352 -7.479 -3.680 1.00 95.69 82 PRO A O 1
ATOM 610 N N . GLY A 1 83 ? 9.327 -6.629 -1.823 1.00 93.56 83 GLY A N 1
ATOM 611 C CA . GLY A 1 83 ? 9.072 -5.224 -2.141 1.00 93.56 83 GLY A CA 1
ATOM 612 C C . GLY A 1 83 ? 9.696 -4.802 -3.474 1.00 93.56 83 GLY A C 1
ATOM 613 O O . GLY A 1 83 ? 10.675 -5.395 -3.950 1.00 93.56 83 GLY A O 1
ATOM 614 N N . HIS A 1 84 ? 9.121 -3.778 -4.099 1.00 93.38 84 HIS A N 1
ATOM 615 C CA . HIS A 1 84 ? 9.615 -3.297 -5.381 1.00 93.38 84 HIS A CA 1
ATOM 616 C C . HIS A 1 84 ? 9.619 -1.779 -5.502 1.00 93.38 84 HIS A C 1
ATOM 618 O O . HIS A 1 84 ? 8.735 -1.064 -5.021 1.00 93.38 84 HIS A O 1
ATOM 624 N N . TYR A 1 85 ? 10.615 -1.313 -6.246 1.00 92.00 85 TYR A N 1
ATOM 625 C CA . TYR A 1 85 ? 10.542 -0.036 -6.913 1.00 92.00 85 TYR A CA 1
ATOM 626 C C . TYR A 1 85 ? 9.741 -0.180 -8.208 1.00 92.00 85 TYR A C 1
ATOM 628 O O . TYR A 1 85 ? 9.487 -1.271 -8.718 1.00 92.00 85 TYR A O 1
ATOM 636 N N . PRO A 1 86 ? 9.303 0.929 -8.783 1.00 88.69 86 PRO A N 1
ATOM 637 C CA . PRO A 1 86 ? 8.381 0.889 -9.906 1.00 88.69 86 PRO A CA 1
ATOM 638 C C . PRO A 1 86 ? 8.867 0.139 -11.147 1.00 88.69 86 PRO A C 1
ATOM 640 O O . PRO A 1 86 ? 8.056 -0.445 -11.860 1.00 88.69 86 PRO A O 1
ATOM 643 N N . CYS A 1 87 ? 10.169 0.152 -11.421 1.00 88.94 87 CYS A N 1
ATOM 644 C CA . CYS A 1 87 ? 10.728 -0.492 -12.611 1.00 88.94 87 CYS A CA 1
ATOM 645 C C . CYS A 1 87 ? 11.563 -1.736 -12.293 1.00 88.94 87 CYS A C 1
ATOM 647 O O . CYS A 1 87 ? 12.141 -2.310 -13.212 1.00 88.94 87 CYS A O 1
ATOM 649 N N . GLY A 1 88 ? 11.657 -2.134 -11.022 1.00 91.06 88 GLY A N 1
ATOM 650 C CA . GLY A 1 88 ? 12.608 -3.149 -10.589 1.00 91.06 88 GLY A CA 1
ATOM 651 C C . GLY A 1 88 ? 12.469 -3.535 -9.115 1.00 91.06 88 GLY A C 1
ATOM 652 O O . GLY A 1 88 ? 11.677 -2.946 -8.386 1.00 91.06 88 GLY A O 1
ATOM 653 N N . PRO A 1 89 ? 13.227 -4.541 -8.658 1.00 92.25 89 PRO A N 1
ATOM 654 C CA . PRO A 1 89 ? 13.213 -4.973 -7.259 1.00 92.25 89 PRO A CA 1
ATOM 655 C C . PRO A 1 89 ? 13.633 -3.845 -6.304 1.00 92.25 89 PRO A C 1
ATOM 657 O O . PRO A 1 89 ? 14.369 -2.946 -6.701 1.00 92.25 89 PRO A O 1
ATOM 660 N N . ASP A 1 90 ? 13.218 -3.906 -5.038 1.00 89.31 90 ASP A N 1
ATOM 661 C CA . ASP A 1 90 ? 13.698 -2.978 -4.006 1.00 89.31 90 ASP A CA 1
ATOM 662 C C . ASP A 1 90 ? 15.172 -3.264 -3.665 1.00 89.31 90 ASP A C 1
ATOM 664 O O . ASP A 1 90 ? 15.503 -4.112 -2.834 1.00 89.31 90 ASP A O 1
ATOM 668 N N . ARG A 1 91 ? 16.088 -2.610 -4.388 1.00 86.62 91 ARG A N 1
ATOM 669 C CA . ARG A 1 91 ? 17.535 -2.702 -4.164 1.00 86.62 91 ARG A CA 1
ATOM 670 C C . ARG A 1 91 ? 18.245 -1.408 -4.541 1.00 86.62 91 ARG A C 1
ATOM 672 O O . ARG A 1 91 ? 17.782 -0.629 -5.371 1.00 86.62 91 ARG A O 1
ATOM 679 N N . ALA A 1 92 ? 19.438 -1.230 -3.983 1.00 83.44 92 ALA A N 1
ATOM 680 C CA . ALA A 1 92 ? 20.285 -0.082 -4.276 1.00 83.44 92 ALA A CA 1
ATOM 681 C C . ALA A 1 92 ? 20.562 0.070 -5.786 1.00 83.44 92 ALA A C 1
ATOM 683 O O . ALA A 1 92 ? 20.957 -0.884 -6.458 1.00 83.44 92 ALA A O 1
ATOM 684 N N . GLY A 1 93 ? 20.408 1.298 -6.290 1.00 83.69 93 GLY A N 1
ATOM 685 C CA . GLY A 1 93 ? 20.680 1.666 -7.684 1.00 83.69 93 GLY A CA 1
ATOM 686 C C . GLY A 1 93 ? 19.464 1.632 -8.615 1.00 83.69 93 GLY A C 1
ATOM 687 O O . GLY A 1 93 ? 19.577 2.092 -9.750 1.00 83.69 93 GLY A O 1
ATOM 688 N N . GLU A 1 94 ? 18.317 1.140 -8.148 1.00 86.12 94 GLU A N 1
ATOM 689 C CA . GLU A 1 94 ? 17.052 1.203 -8.883 1.00 86.12 94 GLU A CA 1
ATOM 690 C C . GLU A 1 94 ? 16.391 2.584 -8.745 1.00 86.12 94 GLU A C 1
ATOM 692 O O . GLU A 1 94 ? 16.674 3.348 -7.820 1.00 86.12 94 GLU A O 1
ATOM 697 N N . THR A 1 95 ? 15.525 2.936 -9.700 1.00 84.56 95 THR A N 1
ATOM 698 C CA . THR A 1 95 ? 14.840 4.236 -9.694 1.00 84.56 95 THR A CA 1
ATOM 699 C C . THR A 1 95 ? 13.569 4.203 -8.856 1.00 84.56 95 THR A C 1
ATOM 701 O O . THR A 1 95 ? 12.650 3.429 -9.116 1.00 84.56 95 THR A O 1
ATOM 704 N N . GLU A 1 96 ? 13.479 5.130 -7.911 1.00 80.88 96 GLU A N 1
ATOM 705 C CA . GLU A 1 96 ? 12.289 5.342 -7.088 1.00 80.88 96 GLU A CA 1
ATOM 706 C C . GLU A 1 96 ? 11.274 6.285 -7.750 1.00 80.88 96 GLU A C 1
ATOM 708 O O . GLU A 1 96 ? 10.176 6.463 -7.237 1.00 80.88 96 GLU A O 1
ATOM 713 N N . VAL A 1 97 ? 11.629 6.925 -8.875 1.00 72.50 97 VAL A N 1
ATOM 714 C CA . VAL A 1 97 ? 10.890 8.063 -9.458 1.00 72.50 97 VAL A CA 1
ATOM 715 C C . VAL A 1 97 ? 10.295 7.719 -10.830 1.00 72.50 97 VAL A C 1
ATOM 717 O O . VAL A 1 97 ? 10.828 8.137 -11.862 1.00 72.50 97 VAL A O 1
ATOM 720 N N . PRO A 1 98 ? 9.177 6.983 -10.905 1.00 63.00 98 PRO A N 1
ATOM 721 C CA . PRO A 1 98 ? 8.501 6.699 -12.166 1.00 63.00 98 PRO A CA 1
ATOM 722 C C . PRO A 1 98 ? 7.270 7.601 -12.355 1.00 63.00 98 PRO A C 1
ATOM 724 O O . PRO A 1 98 ? 6.687 7.600 -13.437 1.00 63.00 98 PRO A O 1
ATOM 727 N N . LEU A 1 99 ? 6.805 8.288 -11.291 1.00 63.50 99 LEU A N 1
ATOM 728 C CA . LEU A 1 99 ? 5.463 8.843 -11.253 1.00 63.50 99 LEU A CA 1
ATOM 729 C C . LEU A 1 99 ? 5.521 10.241 -11.871 1.00 63.50 99 LEU A C 1
ATOM 731 O O . LEU A 1 99 ? 6.341 11.086 -11.479 1.00 63.50 99 LEU A O 1
ATOM 735 N N . PRO A 1 100 ? 4.689 10.501 -12.884 1.00 62.81 100 PRO A N 1
ATOM 736 C CA . PRO A 1 100 ? 4.812 11.703 -13.684 1.00 62.81 100 PRO A CA 1
ATOM 737 C C . PRO A 1 100 ? 4.316 12.968 -12.989 1.00 62.81 100 PRO A C 1
ATOM 739 O O . PRO A 1 100 ? 3.179 12.978 -12.537 1.00 62.81 100 PRO A O 1
ATOM 742 N N . PRO A 1 101 ? 5.061 14.085 -13.100 1.00 61.91 101 PRO A N 1
ATOM 743 C CA . PRO A 1 101 ? 6.508 14.188 -13.024 1.00 61.91 101 PRO A CA 1
ATOM 744 C C . PRO A 1 101 ? 6.968 14.521 -11.597 1.00 61.91 101 PRO A C 1
ATOM 746 O O . PRO A 1 101 ? 6.508 15.483 -10.981 1.00 61.91 101 PRO A O 1
ATOM 749 N N . GLY A 1 102 ? 7.969 13.770 -11.134 1.00 67.19 102 GLY A N 1
ATOM 750 C CA . GLY A 1 102 ? 8.706 14.048 -9.899 1.00 67.19 102 GLY A CA 1
ATOM 751 C C . GLY A 1 102 ? 8.112 13.411 -8.644 1.00 67.19 102 GLY A C 1
ATOM 752 O O . GLY A 1 102 ? 8.479 13.833 -7.548 1.00 67.19 102 GLY A O 1
ATOM 753 N N . GLY A 1 103 ? 7.205 12.442 -8.807 1.00 74.44 103 GLY A N 1
ATOM 754 C CA . GLY A 1 103 ? 6.705 11.617 -7.714 1.00 74.44 103 GLY A CA 1
ATOM 755 C C . GLY A 1 103 ? 7.541 10.348 -7.555 1.00 74.44 103 GLY A C 1
ATOM 756 O O . GLY A 1 103 ? 7.823 9.661 -8.541 1.00 74.44 103 GLY A O 1
ATOM 757 N N . GLY A 1 104 ? 7.948 10.057 -6.326 1.00 80.81 104 GLY A N 1
ATOM 758 C CA . GLY A 1 104 ? 8.535 8.785 -5.956 1.00 80.81 104 GLY A CA 1
ATOM 759 C C . GLY A 1 104 ? 7.484 7.782 -5.493 1.00 80.81 104 GLY A C 1
ATOM 760 O O . GLY A 1 104 ? 6.414 8.168 -5.012 1.00 80.81 104 GLY A O 1
ATOM 761 N N . TRP A 1 105 ? 7.781 6.502 -5.680 1.00 85.00 105 TRP A N 1
ATOM 762 C CA . TRP A 1 105 ? 6.949 5.388 -5.251 1.00 85.00 105 TRP A CA 1
ATOM 763 C C . TRP A 1 105 ? 7.820 4.207 -4.835 1.00 85.00 105 TRP A C 1
ATOM 765 O O . TRP A 1 105 ? 8.763 3.841 -5.535 1.00 85.00 105 TRP A O 1
ATOM 775 N N . SER A 1 106 ? 7.472 3.603 -3.707 1.00 86.38 106 SER A N 1
ATOM 776 C CA . SER A 1 106 ? 8.007 2.336 -3.230 1.00 86.38 106 SER A CA 1
ATOM 777 C C . SER A 1 106 ? 6.843 1.484 -2.749 1.00 86.38 106 SER A C 1
ATOM 779 O O . SER A 1 106 ? 6.019 1.950 -1.963 1.00 86.38 106 SER A O 1
ATOM 781 N N . ASN A 1 107 ? 6.756 0.245 -3.219 1.00 90.06 107 ASN A N 1
ATOM 782 C CA . ASN A 1 107 ? 5.739 -0.687 -2.768 1.00 90.06 107 ASN A CA 1
ATOM 783 C C . ASN A 1 107 ? 6.386 -1.746 -1.879 1.00 90.06 107 ASN A C 1
ATOM 785 O O . ASN A 1 107 ? 6.956 -2.728 -2.354 1.00 90.06 107 ASN A O 1
ATOM 789 N N . VAL A 1 108 ? 6.311 -1.499 -0.572 1.00 88.88 108 VAL A N 1
ATOM 790 C CA . VAL A 1 108 ? 7.032 -2.279 0.437 1.00 88.88 108 VAL A CA 1
ATOM 791 C C . VAL A 1 108 ? 6.338 -3.611 0.727 1.00 88.88 108 VAL A C 1
ATOM 793 O O . VAL A 1 108 ? 7.007 -4.611 0.977 1.00 88.88 108 VAL A O 1
ATOM 796 N N . VAL A 1 109 ? 5.003 -3.650 0.640 1.00 92.19 109 VAL A N 1
ATOM 797 C CA . VAL A 1 109 ? 4.221 -4.893 0.674 1.00 92.19 109 VAL A CA 1
ATOM 798 C C . VAL A 1 109 ? 3.310 -4.957 -0.557 1.00 92.19 109 VAL A C 1
ATOM 800 O O . VAL A 1 109 ? 2.184 -4.456 -0.519 1.00 92.19 109 VAL A O 1
ATOM 803 N N . PRO A 1 110 ? 3.767 -5.574 -1.662 1.00 92.44 110 PRO A N 1
ATOM 804 C CA . PRO A 1 110 ? 2.961 -5.751 -2.879 1.00 92.44 110 PRO A CA 1
ATOM 805 C C . PRO A 1 110 ? 1.761 -6.680 -2.671 1.00 92.44 110 PRO A C 1
ATOM 807 O O . PRO A 1 110 ? 0.729 -6.560 -3.326 1.00 92.44 110 PRO A O 1
ATOM 810 N N . GLY A 1 111 ? 1.904 -7.606 -1.726 1.00 90.56 111 GLY A N 1
ATOM 811 C CA . GLY A 1 111 ? 0.863 -8.488 -1.231 1.00 90.56 111 GLY A CA 1
ATOM 812 C C . GLY A 1 111 ? 1.326 -9.094 0.087 1.00 90.56 111 GLY A C 1
ATOM 813 O O . GLY A 1 111 ? 2.498 -9.447 0.232 1.00 90.56 111 GLY A O 1
ATOM 814 N N . GLY A 1 112 ? 0.425 -9.205 1.056 1.00 88.25 112 GLY A N 1
ATOM 815 C CA . GLY A 1 112 ? 0.742 -9.720 2.384 1.00 88.25 112 GLY A CA 1
ATOM 816 C C . GLY A 1 112 ? -0.458 -10.330 3.092 1.00 88.25 112 GLY A C 1
ATOM 817 O O . GLY A 1 112 ? -1.601 -10.048 2.746 1.00 88.25 112 GLY A O 1
ATOM 818 N N . ALA A 1 113 ? -0.198 -11.148 4.106 1.00 87.94 113 ALA A N 1
ATOM 819 C CA . ALA A 1 113 ? -1.213 -11.575 5.053 1.00 87.94 113 ALA A CA 1
ATOM 820 C C . ALA A 1 113 ? -1.499 -10.426 6.029 1.00 87.94 113 ALA A C 1
ATOM 822 O O . ALA A 1 113 ? -0.606 -9.949 6.729 1.00 87.94 113 ALA A O 1
ATOM 823 N N . ALA A 1 114 ? -2.746 -9.974 6.084 1.00 86.69 114 ALA A N 1
ATOM 824 C CA . ALA A 1 114 ? -3.196 -8.934 6.991 1.00 86.69 114 ALA A CA 1
ATOM 825 C C . ALA A 1 114 ? -3.926 -9.544 8.188 1.00 86.69 114 ALA A C 1
ATOM 827 O O . ALA A 1 114 ? -4.824 -10.362 8.018 1.00 86.69 114 ALA A O 1
ATOM 828 N N . THR A 1 115 ? -3.598 -9.110 9.401 1.00 89.50 115 THR A N 1
ATOM 829 C CA . THR A 1 115 ? -4.388 -9.374 10.610 1.00 89.50 115 THR A CA 1
ATOM 830 C C . THR A 1 115 ? -4.910 -8.054 11.141 1.00 89.50 115 THR A C 1
ATOM 832 O O . THR A 1 115 ? -4.132 -7.201 11.560 1.00 89.50 115 THR A O 1
ATOM 835 N N . VAL A 1 116 ? -6.228 -7.883 11.130 1.00 87.50 116 VAL A N 1
ATOM 836 C CA . VAL A 1 116 ? -6.905 -6.644 11.516 1.00 87.50 116 VAL A CA 1
ATOM 837 C C . VAL A 1 116 ? -7.678 -6.866 12.811 1.00 87.50 116 VAL A C 1
ATOM 839 O O . VAL A 1 116 ? -8.374 -7.869 12.984 1.00 87.50 116 VAL A O 1
ATOM 842 N N . ASN A 1 117 ? -7.567 -5.923 13.742 1.00 91.31 117 ASN A N 1
ATOM 843 C CA . ASN A 1 117 ? -8.347 -5.897 14.972 1.00 91.31 117 ASN A CA 1
ATOM 844 C C . ASN A 1 117 ? -8.564 -4.446 15.416 1.00 91.31 117 ASN A C 1
ATOM 846 O O . ASN A 1 117 ? -7.857 -3.934 16.282 1.00 91.31 117 ASN A O 1
ATOM 850 N N . PHE A 1 118 ? -9.560 -3.795 14.822 1.00 91.25 118 PHE A N 1
ATOM 851 C CA . PHE A 1 118 ? -9.982 -2.441 15.162 1.00 91.25 118 PHE A CA 1
ATOM 852 C C . PHE A 1 118 ? -11.397 -2.410 15.736 1.00 91.25 118 PHE A C 1
ATOM 854 O O . PHE A 1 118 ? -12.225 -3.293 15.518 1.00 91.25 118 PHE A O 1
ATOM 861 N N . THR A 1 119 ? -11.691 -1.344 16.462 1.00 92.44 119 THR A N 1
ATOM 862 C CA . THR A 1 119 ? -13.027 -0.940 16.877 1.00 92.44 119 THR A CA 1
ATOM 863 C C . THR A 1 119 ? -13.268 0.476 16.379 1.00 92.44 119 THR A C 1
ATOM 865 O O . THR A 1 119 ? -12.463 1.367 16.639 1.00 92.44 119 THR A O 1
ATOM 868 N N . PHE A 1 120 ? -14.387 0.679 15.688 1.00 89.56 120 PHE A N 1
ATOM 869 C CA . PHE A 1 120 ? -14.843 1.968 15.175 1.00 89.56 120 PHE A CA 1
ATOM 870 C C . PHE A 1 120 ? -16.225 2.268 15.752 1.00 89.56 120 PHE A C 1
ATOM 872 O O . PHE A 1 120 ? -17.189 1.558 15.469 1.00 89.56 120 PHE A O 1
ATOM 879 N N . HIS A 1 121 ? -16.332 3.291 16.600 1.00 90.56 121 HIS A N 1
ATOM 880 C CA . HIS A 1 121 ? -17.570 3.678 17.288 1.00 90.56 121 HIS A CA 1
ATOM 881 C C . HIS A 1 121 ? -18.281 2.499 17.985 1.00 90.56 121 HIS A C 1
ATOM 883 O O . HIS A 1 121 ? -19.499 2.355 17.918 1.00 90.56 121 HIS A O 1
ATOM 889 N N . GLY A 1 122 ? -17.507 1.621 18.632 1.00 90.56 122 GLY A N 1
ATOM 890 C CA . GLY A 1 122 ? -18.015 0.416 19.302 1.00 90.56 122 GLY A CA 1
ATOM 891 C C . GLY A 1 122 ? -18.278 -0.781 18.378 1.00 90.56 122 GLY A C 1
ATOM 892 O O . GLY A 1 122 ? -18.523 -1.877 18.876 1.00 90.56 122 GLY A O 1
ATOM 893 N N . SER A 1 123 ? -18.180 -0.613 17.056 1.00 88.12 123 SER A N 1
ATOM 894 C CA . SER A 1 123 ? -18.285 -1.708 16.085 1.00 88.12 123 SER A CA 1
ATOM 895 C C . SER A 1 123 ? -16.918 -2.334 15.839 1.00 88.12 123 SER A C 1
ATOM 897 O O . SER A 1 123 ? -15.985 -1.652 15.414 1.00 88.12 123 SER A O 1
ATOM 899 N N . ARG A 1 124 ? -16.788 -3.635 16.105 1.00 88.81 124 ARG A N 1
ATOM 900 C CA . ARG A 1 124 ? -15.530 -4.368 15.925 1.00 88.81 124 ARG A CA 1
ATOM 901 C C . ARG A 1 124 ? -15.344 -4.799 14.467 1.00 88.81 124 ARG A C 1
ATOM 903 O O . ARG A 1 124 ? -16.243 -5.391 13.880 1.00 88.81 124 ARG A O 1
ATOM 910 N N . VAL A 1 125 ? -14.151 -4.555 13.937 1.00 84.44 125 VAL A N 1
ATOM 911 C CA . VAL A 1 125 ? -13.645 -5.035 12.645 1.00 84.44 125 VAL A CA 1
ATOM 912 C C . VAL A 1 125 ? -12.451 -5.922 12.951 1.00 84.44 125 VAL A C 1
ATOM 914 O O . VAL A 1 125 ? -11.418 -5.440 13.417 1.00 84.44 125 VAL A O 1
ATOM 917 N N . SER A 1 126 ? -12.607 -7.231 12.774 1.00 86.44 126 SER A N 1
ATOM 918 C CA . SER A 1 126 ? -11.531 -8.169 13.068 1.00 86.44 126 SER A CA 1
ATOM 919 C C . SER A 1 126 ? -11.572 -9.364 12.140 1.00 86.44 126 SER A C 1
ATOM 921 O O . SER A 1 126 ? -12.541 -10.119 12.157 1.00 86.44 126 SER A O 1
ATOM 923 N N . PHE A 1 127 ? -10.502 -9.517 11.371 1.00 81.62 127 PHE A N 1
ATOM 924 C CA . PHE A 1 127 ? -10.345 -10.563 10.374 1.00 81.62 127 PHE A CA 1
ATOM 925 C C . PHE A 1 127 ? -8.861 -10.813 10.095 1.00 81.62 127 PHE A C 1
ATOM 927 O O . PHE A 1 127 ? -7.998 -9.997 10.435 1.00 81.62 127 PHE A O 1
ATOM 934 N N . THR A 1 128 ? -8.587 -11.941 9.451 1.00 83.06 128 THR A N 1
ATOM 935 C CA . THR A 1 128 ? -7.324 -12.194 8.763 1.00 83.06 128 THR A CA 1
ATOM 936 C C . THR A 1 128 ? -7.631 -12.311 7.279 1.00 83.06 128 THR A C 1
ATOM 938 O O . THR A 1 128 ? -8.625 -12.933 6.918 1.00 83.06 128 THR A O 1
ATOM 941 N N . GLY A 1 129 ? -6.798 -11.723 6.433 1.00 82.75 129 GLY A N 1
ATOM 942 C CA . GLY A 1 129 ? -6.956 -11.822 4.990 1.00 82.75 129 GLY A CA 1
ATOM 943 C C . GLY A 1 129 ? -5.745 -11.264 4.264 1.00 82.75 129 GLY A C 1
ATOM 944 O O . GLY A 1 129 ? -4.618 -11.488 4.702 1.00 82.75 129 GLY A O 1
ATOM 945 N N . LEU A 1 130 ? -5.962 -1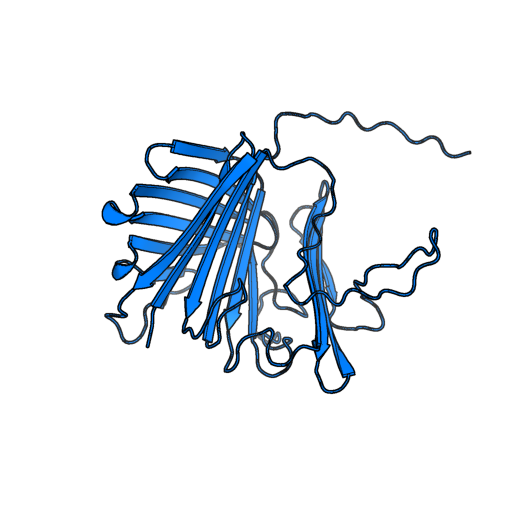0.553 3.167 1.00 83.38 130 LEU A N 1
ATOM 946 C CA . LEU A 1 130 ? -4.893 -10.077 2.291 1.00 83.38 130 LEU A CA 1
ATOM 947 C C . LEU A 1 130 ? -4.682 -8.583 2.457 1.00 83.38 130 LEU A C 1
ATOM 949 O O . LEU A 1 130 ? -5.628 -7.867 2.751 1.00 83.38 130 LEU A O 1
ATOM 953 N N . GLY A 1 131 ? -3.467 -8.095 2.255 1.00 82.44 131 GLY A N 1
ATOM 954 C CA . GLY A 1 131 ? -3.179 -6.677 2.350 1.00 82.44 131 GLY A CA 1
ATOM 955 C C . GLY A 1 131 ? -2.094 -6.192 1.410 1.00 82.44 131 GLY A C 1
ATOM 956 O O . GLY A 1 131 ? -1.319 -6.969 0.857 1.00 82.44 131 GLY A O 1
ATOM 957 N N . TYR A 1 132 ? -2.064 -4.877 1.269 1.00 87.44 132 TYR A N 1
ATOM 958 C CA . TYR A 1 132 ? -1.156 -4.122 0.422 1.00 87.44 132 TYR A CA 1
ATOM 959 C C . TYR A 1 132 ? -0.610 -2.925 1.203 1.00 87.44 132 TYR A C 1
ATOM 961 O O . TYR A 1 132 ? -1.349 -2.342 2.002 1.00 87.44 132 TYR A O 1
ATOM 969 N N . HIS A 1 133 ? 0.652 -2.552 0.975 1.00 89.19 133 HIS A N 1
ATOM 970 C CA . HIS A 1 133 ? 1.235 -1.313 1.493 1.00 89.19 133 HIS A CA 1
ATOM 971 C C . HIS A 1 133 ? 2.240 -0.673 0.539 1.00 89.19 133 HIS A C 1
ATOM 973 O O . HIS A 1 133 ? 3.240 -1.294 0.167 1.00 89.19 133 HIS A O 1
ATOM 979 N N . ASP A 1 134 ? 2.035 0.604 0.226 1.00 85.25 134 ASP A N 1
ATOM 980 C CA . ASP A 1 134 ? 3.010 1.428 -0.480 1.00 85.25 134 ASP A CA 1
ATOM 981 C C . ASP A 1 134 ? 3.331 2.754 0.216 1.00 85.25 134 ASP A C 1
ATOM 983 O O . ASP A 1 134 ? 2.759 3.143 1.239 1.00 85.25 134 ASP A O 1
ATOM 987 N N . HIS A 1 135 ? 4.334 3.422 -0.338 1.00 83.44 135 HIS A N 1
ATOM 988 C CA . HIS A 1 135 ? 4.758 4.753 0.023 1.00 83.44 135 HIS A CA 1
ATOM 989 C C . HIS A 1 135 ? 4.957 5.584 -1.240 1.00 83.44 135 HIS A C 1
ATOM 991 O O . HIS A 1 135 ? 5.736 5.211 -2.119 1.00 83.44 135 HIS A O 1
ATOM 997 N N . ASN A 1 136 ? 4.299 6.736 -1.321 1.00 80.31 136 ASN A N 1
ATOM 998 C CA . ASN A 1 136 ? 4.512 7.704 -2.393 1.00 80.31 136 ASN A CA 1
ATOM 999 C C . ASN A 1 136 ? 5.026 9.009 -1.802 1.00 80.31 136 ASN A C 1
ATOM 1001 O O . ASN A 1 136 ? 4.680 9.352 -0.674 1.00 80.31 136 ASN A O 1
ATOM 1005 N N . TRP A 1 137 ? 5.802 9.766 -2.575 1.00 76.44 137 TRP A N 1
ATOM 1006 C CA . TRP A 1 137 ? 6.222 11.117 -2.209 1.00 76.44 137 TRP A CA 1
ATOM 1007 C C . TRP A 1 137 ? 6.362 12.020 -3.428 1.00 76.44 137 TRP A C 1
ATOM 1009 O O . TRP A 1 137 ? 6.480 11.549 -4.552 1.00 76.44 137 TRP A O 1
ATOM 1019 N N . GLY A 1 138 ? 6.341 13.337 -3.245 1.00 75.56 138 GLY A N 1
ATOM 1020 C CA . GLY A 1 138 ? 6.429 14.270 -4.364 1.00 75.56 138 GLY A CA 1
ATOM 1021 C C . GLY A 1 138 ? 6.403 15.733 -3.948 1.00 75.56 138 GLY A C 1
ATOM 1022 O O . GLY A 1 138 ? 6.421 16.069 -2.769 1.00 75.56 138 GLY A O 1
ATOM 1023 N N . LYS A 1 139 ? 6.394 16.623 -4.945 1.00 71.62 139 LYS A N 1
ATOM 1024 C CA . LYS A 1 139 ? 6.219 18.078 -4.751 1.00 71.62 139 LYS A CA 1
ATOM 1025 C C . LYS A 1 139 ? 4.819 18.564 -5.129 1.00 71.62 139 LYS A C 1
ATOM 1027 O O . LYS A 1 139 ? 4.498 19.738 -4.965 1.00 71.62 139 LYS A O 1
ATOM 1032 N N . THR A 1 140 ? 4.015 17.688 -5.722 1.00 71.25 140 THR A N 1
ATOM 1033 C CA . THR A 1 140 ? 2.671 17.976 -6.220 1.00 71.25 140 THR A CA 1
ATOM 1034 C C . THR A 1 140 ? 1.792 16.761 -5.987 1.00 71.25 140 THR A C 1
ATOM 1036 O O . THR A 1 140 ? 2.273 15.642 -6.141 1.00 71.25 140 THR A O 1
ATOM 1039 N N . LYS A 1 141 ? 0.501 16.977 -5.703 1.00 71.06 141 LYS A N 1
ATOM 1040 C CA . LYS A 1 141 ? -0.487 15.892 -5.588 1.00 71.06 141 LYS A CA 1
ATOM 1041 C C . LYS A 1 141 ? -0.471 15.033 -6.854 1.00 71.06 141 LYS A C 1
ATOM 1043 O O . LYS A 1 141 ? -0.500 15.601 -7.947 1.00 71.06 141 LYS A O 1
ATOM 1048 N N . ILE A 1 142 ? -0.465 13.708 -6.714 1.00 69.69 142 ILE A N 1
ATOM 1049 C CA . ILE A 1 142 ? -0.324 12.759 -7.836 1.00 69.69 142 ILE A CA 1
ATOM 1050 C C . ILE A 1 142 ? -1.346 12.985 -8.974 1.00 69.69 142 ILE A C 1
ATOM 1052 O O . ILE A 1 142 ? -0.945 12.941 -10.139 1.00 69.69 142 ILE A O 1
ATOM 1056 N N . PRO A 1 143 ? -2.627 13.330 -8.719 1.00 70.50 143 PRO A N 1
ATOM 1057 C CA . PRO A 1 143 ? -3.573 13.582 -9.810 1.00 70.50 143 PRO A CA 1
ATOM 1058 C C . PRO A 1 143 ? -3.297 14.865 -10.600 1.00 70.50 143 PRO A C 1
ATOM 1060 O O . PRO A 1 143 ? -3.709 14.982 -11.753 1.00 70.50 143 PRO A O 1
ATOM 1063 N N . ASN A 1 144 ? -2.632 15.861 -10.003 1.00 77.31 144 ASN A N 1
ATOM 1064 C CA . ASN A 1 144 ? -2.417 17.158 -10.649 1.00 77.31 144 ASN A CA 1
ATOM 1065 C C . ASN A 1 144 ? -1.716 17.028 -12.010 1.00 77.31 144 ASN A C 1
ATOM 1067 O O . ASN A 1 144 ? -2.211 17.615 -12.973 1.00 77.31 144 ASN A O 1
ATOM 1071 N N . PRO A 1 145 ? -0.603 16.290 -12.142 1.00 79.12 145 PRO A N 1
ATOM 1072 C CA . PRO A 1 145 ? 0.067 16.100 -13.425 1.00 79.12 145 PRO A CA 1
ATOM 1073 C C . PRO A 1 145 ? -0.580 15.087 -14.375 1.00 79.12 145 PRO A C 1
ATOM 1075 O O . PRO A 1 145 ? -0.201 15.038 -15.552 1.00 79.12 145 PRO A O 1
ATOM 1078 N N . LEU A 1 146 ? -1.530 14.286 -13.897 1.00 79.31 146 LEU A N 1
ATOM 1079 C CA . LEU A 1 146 ? -2.149 13.209 -14.659 1.00 79.31 146 LEU A CA 1
ATOM 1080 C C . LEU A 1 146 ? -3.431 13.677 -15.358 1.00 79.31 146 LEU A C 1
ATOM 1082 O O . LEU A 1 146 ? -4.202 14.492 -14.851 1.00 79.31 146 LEU A O 1
ATOM 1086 N N . LYS A 1 147 ? -3.637 13.172 -16.574 1.00 86.38 147 LYS A N 1
ATOM 1087 C CA . LYS A 1 147 ? -4.881 13.304 -17.342 1.00 86.38 147 LYS A CA 1
ATOM 1088 C C . LYS A 1 147 ? -5.809 12.130 -17.051 1.00 86.38 147 LYS A C 1
ATOM 1090 O O . LYS A 1 147 ? -7.009 12.323 -16.905 1.00 86.38 147 LYS A O 1
ATOM 1095 N N . ILE A 1 148 ? -5.237 10.931 -16.992 1.00 82.19 148 ILE A N 1
ATOM 1096 C CA . ILE A 1 148 ? -5.915 9.677 -16.674 1.00 82.19 148 ILE A CA 1
ATOM 1097 C C . ILE A 1 148 ? -4.901 8.709 -16.081 1.00 82.19 148 ILE A C 1
ATOM 1099 O O . ILE A 1 148 ? -3.719 8.765 -16.428 1.00 82.19 148 ILE A O 1
ATOM 1103 N N . TRP A 1 149 ? -5.361 7.828 -15.204 1.00 82.75 149 TRP A N 1
ATOM 1104 C CA . TRP A 1 149 ? -4.533 6.791 -14.615 1.00 82.75 149 TRP A CA 1
ATOM 1105 C C . TRP A 1 149 ? -5.358 5.604 -14.143 1.00 82.75 149 TRP A C 1
ATOM 1107 O O . TRP A 1 149 ? -6.540 5.747 -13.824 1.00 82.75 149 TRP A O 1
ATOM 1117 N N . TYR A 1 150 ? -4.706 4.450 -14.100 1.00 84.56 150 TYR A N 1
ATOM 1118 C CA . TYR A 1 150 ? -5.216 3.234 -13.490 1.00 84.56 150 TYR A CA 1
ATOM 1119 C C . TYR A 1 150 ? -4.127 2.666 -12.606 1.00 84.56 150 TYR A C 1
ATOM 1121 O O . TYR A 1 150 ? -2.979 2.539 -13.028 1.00 84.56 150 TYR A O 1
ATOM 1129 N N . TRP A 1 151 ? -4.506 2.315 -11.394 1.00 85.81 151 TRP A N 1
ATOM 1130 C CA . TRP A 1 151 ? -3.634 1.689 -10.423 1.00 85.81 151 TRP A CA 1
ATOM 1131 C C . TRP A 1 151 ? -4.404 0.561 -9.755 1.00 85.81 151 TRP A C 1
ATOM 1133 O O . TRP A 1 151 ? -5.639 0.589 -9.691 1.00 85.81 151 TRP A O 1
ATOM 1143 N N . GLY A 1 152 ? -3.680 -0.451 -9.312 1.00 83.31 152 GLY A N 1
ATOM 1144 C CA . GLY A 1 152 ? -4.259 -1.508 -8.513 1.00 83.31 152 GLY A CA 1
ATOM 1145 C C . GLY A 1 152 ? -3.253 -2.588 -8.186 1.00 83.31 152 GLY A C 1
ATOM 1146 O O . GLY A 1 152 ? -2.110 -2.590 -8.648 1.00 83.31 152 GLY A O 1
ATOM 1147 N N . HIS A 1 153 ? -3.725 -3.525 -7.384 1.00 88.50 153 HIS A N 1
ATOM 1148 C CA . HIS A 1 153 ? -3.012 -4.728 -7.016 1.00 88.50 153 HIS A CA 1
ATOM 1149 C C . HIS A 1 153 ? -3.978 -5.912 -7.036 1.00 88.50 153 HIS A C 1
ATOM 1151 O O . HIS A 1 153 ? -5.198 -5.751 -6.954 1.00 88.50 153 HIS A O 1
ATOM 1157 N N . ALA A 1 154 ? -3.442 -7.119 -7.173 1.00 83.31 154 ALA A N 1
ATOM 1158 C CA . ALA A 1 154 ? -4.233 -8.338 -7.147 1.00 83.31 154 ALA A CA 1
ATOM 1159 C C . ALA A 1 154 ? -3.417 -9.506 -6.605 1.00 83.31 154 ALA A C 1
ATOM 1161 O O . ALA A 1 154 ? -2.232 -9.645 -6.901 1.00 83.31 154 ALA A O 1
ATOM 1162 N N . LEU A 1 155 ? -4.085 -10.373 -5.851 1.00 82.56 155 LEU A N 1
ATOM 1163 C CA . LEU A 1 155 ? -3.557 -11.667 -5.448 1.00 82.56 155 LEU A CA 1
ATOM 1164 C C . LEU A 1 155 ? -4.406 -12.739 -6.135 1.00 82.56 155 LEU A C 1
ATOM 1166 O O . LEU A 1 155 ? -5.617 -12.809 -5.935 1.00 82.56 155 LEU A O 1
ATOM 1170 N N . LEU A 1 156 ? -3.783 -13.527 -7.010 1.00 86.62 156 LEU A N 1
ATOM 1171 C CA . LEU A 1 156 ? -4.449 -14.498 -7.878 1.00 86.62 156 LEU A CA 1
ATOM 1172 C C . LEU A 1 156 ? -3.755 -15.855 -7.753 1.00 86.62 156 LEU A C 1
ATOM 1174 O O . LEU A 1 156 ? -2.827 -16.169 -8.497 1.00 86.62 156 LEU A O 1
ATOM 1178 N N . GLY A 1 157 ? -4.205 -16.680 -6.807 1.00 87.69 157 GLY A N 1
ATOM 1179 C CA . GLY A 1 157 ? -3.534 -17.946 -6.507 1.00 87.69 157 GLY A CA 1
ATOM 1180 C C . GLY A 1 157 ? -2.095 -17.692 -6.034 1.00 87.69 157 GLY A C 1
ATOM 1181 O O . GLY A 1 157 ? -1.929 -16.972 -5.054 1.00 87.69 157 GLY A O 1
ATOM 1182 N N . PRO A 1 158 ? -1.059 -18.240 -6.699 1.00 91.00 158 PRO A N 1
ATOM 1183 C CA . PRO A 1 158 ? 0.331 -18.010 -6.305 1.00 91.00 158 PRO A CA 1
ATOM 1184 C C . PRO A 1 158 ? 0.870 -16.636 -6.736 1.00 91.00 158 PRO A C 1
ATOM 1186 O O . PRO A 1 158 ? 2.014 -16.316 -6.422 1.00 91.00 158 PRO A O 1
ATOM 1189 N N . TYR A 1 159 ? 0.092 -15.852 -7.494 1.00 94.06 159 TYR A N 1
ATOM 1190 C CA . TYR A 1 159 ? 0.552 -14.607 -8.100 1.00 94.06 159 TYR A CA 1
ATOM 1191 C C . TYR A 1 159 ? 0.206 -13.380 -7.261 1.00 94.06 159 TYR A C 1
ATOM 1193 O O . TYR A 1 159 ? -0.944 -13.208 -6.858 1.00 94.06 159 TYR A O 1
ATOM 1201 N N . VAL A 1 160 ? 1.178 -12.485 -7.102 1.00 94.06 160 VAL A N 1
ATOM 1202 C CA . VAL A 1 160 ? 0.997 -11.124 -6.581 1.00 94.06 160 VAL A CA 1
ATOM 1203 C C . VAL A 1 160 ? 1.277 -10.150 -7.716 1.00 94.06 160 VAL A C 1
ATOM 1205 O O . VAL A 1 160 ? 2.345 -10.207 -8.322 1.00 94.06 160 VAL A O 1
ATOM 1208 N N . LEU A 1 161 ? 0.320 -9.281 -8.027 1.00 93.19 161 LEU A N 1
ATOM 1209 C CA . LEU A 1 161 ? 0.399 -8.309 -9.111 1.00 93.19 161 LEU A CA 1
ATOM 1210 C C . LEU A 1 161 ? 0.208 -6.906 -8.560 1.00 93.19 161 LEU A C 1
ATOM 1212 O O . LEU A 1 161 ? -0.677 -6.690 -7.735 1.00 93.19 161 LEU A O 1
ATOM 1216 N N . VAL A 1 162 ? 0.968 -5.953 -9.087 1.00 93.56 162 VAL A N 1
ATOM 1217 C CA . VAL A 1 162 ? 0.789 -4.523 -8.818 1.00 93.56 162 VAL A CA 1
ATOM 1218 C C . VAL A 1 162 ? 1.005 -3.770 -10.116 1.00 93.56 162 VAL A C 1
ATOM 1220 O O . VAL A 1 162 ? 1.883 -4.120 -10.911 1.00 93.56 162 VAL A O 1
ATOM 1223 N N . TRP A 1 163 ? 0.182 -2.757 -10.365 1.00 91.06 163 TRP A N 1
ATOM 1224 C CA . TRP A 1 163 ? 0.312 -1.950 -11.561 1.00 91.06 163 TRP A CA 1
ATOM 1225 C C . TRP A 1 163 ? -0.011 -0.482 -11.363 1.00 91.06 163 TRP A C 1
ATOM 1227 O O . TRP A 1 163 ? -0.847 -0.084 -10.556 1.00 91.06 163 TRP A O 1
ATOM 1237 N N . PHE A 1 164 ? 0.607 0.307 -12.228 1.00 88.31 164 PHE A N 1
ATOM 1238 C CA . PHE A 1 164 ? 0.281 1.687 -12.508 1.00 88.31 164 PHE A CA 1
ATOM 1239 C C . PHE A 1 164 ? 0.329 1.897 -14.020 1.00 88.31 164 PHE A C 1
ATOM 1241 O O . PHE A 1 164 ? 1.269 1.470 -14.689 1.00 88.31 164 PHE A O 1
ATOM 1248 N N . ASP A 1 165 ? -0.657 2.595 -14.565 1.00 88.00 165 ASP A N 1
ATOM 1249 C CA . ASP A 1 165 ? -0.650 3.039 -15.949 1.00 88.00 165 ASP A CA 1
ATOM 1250 C C . ASP A 1 165 ? -1.317 4.417 -16.070 1.00 88.00 165 ASP A C 1
ATOM 1252 O O . ASP A 1 165 ? -2.544 4.537 -16.025 1.00 88.00 165 ASP A O 1
ATOM 1256 N N . GLY A 1 166 ? -0.516 5.468 -16.250 1.00 85.50 166 GLY A N 1
ATOM 1257 C CA . GLY A 1 166 ? -0.954 6.862 -16.277 1.00 85.50 166 GLY A CA 1
ATOM 1258 C C . GLY A 1 166 ? -0.508 7.623 -17.521 1.00 85.50 166 GLY A C 1
ATOM 1259 O O . GLY A 1 166 ? 0.606 7.462 -18.006 1.00 85.50 166 GLY A O 1
ATOM 1260 N N . ILE A 1 167 ? -1.365 8.516 -18.014 1.00 86.50 167 ILE A N 1
ATOM 1261 C CA . ILE A 1 167 ? -1.032 9.479 -19.071 1.00 86.50 167 ILE A CA 1
ATOM 1262 C C . ILE A 1 167 ? -1.010 10.863 -18.443 1.00 86.50 167 ILE A C 1
ATOM 1264 O O . ILE A 1 167 ? -1.982 11.286 -17.811 1.00 86.50 167 ILE A O 1
ATOM 1268 N N . ASN A 1 168 ? 0.093 11.586 -18.612 1.00 87.31 168 ASN A N 1
ATOM 1269 C CA . ASN A 1 168 ? 0.215 12.940 -18.091 1.00 87.31 168 ASN A CA 1
ATOM 1270 C C . ASN A 1 168 ? -0.510 13.971 -18.980 1.00 87.31 168 ASN A C 1
ATOM 1272 O O . ASN A 1 168 ? -1.009 13.672 -20.065 1.00 87.31 168 ASN A O 1
ATOM 1276 N N . ARG A 1 169 ? -0.547 15.231 -18.539 1.00 85.69 169 ARG A N 1
ATOM 1277 C CA . ARG A 1 169 ? -1.150 16.337 -19.313 1.00 85.69 169 ARG A CA 1
ATOM 1278 C C . ARG A 1 169 ? -0.413 16.711 -20.609 1.00 85.69 169 ARG A C 1
ATOM 1280 O O . ARG A 1 169 ? -0.925 17.535 -21.357 1.00 85.69 169 ARG A O 1
ATOM 1287 N N . LEU A 1 170 ? 0.762 16.134 -20.862 1.00 90.19 170 LEU A N 1
ATOM 1288 C CA . LEU A 1 170 ? 1.546 16.279 -22.095 1.00 90.19 170 LEU A CA 1
ATOM 1289 C C . LEU A 1 170 ? 1.423 15.036 -23.000 1.00 90.19 170 LEU A C 1
ATOM 1291 O O . LEU A 1 170 ? 2.264 14.832 -23.870 1.00 90.19 170 LEU A O 1
ATOM 1295 N N . ASP A 1 171 ? 0.418 14.187 -22.752 1.00 89.94 171 ASP A N 1
ATOM 1296 C CA . ASP A 1 171 ? 0.146 12.933 -23.465 1.00 89.94 171 ASP A CA 1
ATOM 1297 C C . ASP A 1 171 ? 1.314 11.922 -23.457 1.00 89.94 171 ASP A C 1
ATOM 1299 O O . ASP A 1 171 ? 1.387 11.021 -24.292 1.00 89.94 171 ASP A O 1
ATOM 1303 N N . LYS A 1 172 ? 2.214 12.022 -22.472 1.00 88.88 172 LYS A N 1
ATOM 1304 C CA . LYS A 1 172 ? 3.245 11.014 -22.211 1.00 88.88 172 LYS A CA 1
ATOM 1305 C C . LYS A 1 172 ? 2.706 9.955 -21.248 1.00 88.88 172 LYS A C 1
ATOM 1307 O O . LYS A 1 172 ? 2.185 10.292 -20.183 1.00 88.88 172 LYS A O 1
ATOM 1312 N N . GLU A 1 173 ? 2.859 8.691 -21.632 1.00 88.25 173 GLU A N 1
ATOM 1313 C CA . GLU A 1 173 ? 2.463 7.514 -20.852 1.00 88.25 173 GLU A CA 1
ATOM 1314 C C . GLU A 1 173 ? 3.583 7.093 -19.887 1.00 88.25 173 GLU A C 1
ATOM 1316 O O . GLU A 1 173 ? 4.770 7.180 -20.211 1.00 88.25 173 GLU A O 1
ATOM 1321 N N . TYR A 1 174 ? 3.182 6.675 -18.691 1.00 87.50 174 TYR A N 1
ATOM 1322 C CA . TYR A 1 174 ? 4.028 6.222 -17.596 1.00 87.50 174 TYR A CA 1
ATOM 1323 C C . TYR A 1 174 ? 3.411 4.955 -17.032 1.00 87.50 174 TYR A C 1
ATOM 1325 O O . TYR A 1 174 ? 2.263 4.977 -16.585 1.00 87.50 174 TYR A O 1
ATOM 1333 N N . VAL A 1 175 ? 4.174 3.869 -17.052 1.00 89.69 175 VAL A N 1
ATOM 1334 C CA . VAL A 1 175 ? 3.708 2.572 -16.580 1.00 89.69 175 VAL A CA 1
ATOM 1335 C C . VAL A 1 175 ? 4.653 1.993 -15.547 1.00 89.69 175 VAL A C 1
ATOM 1337 O O . VAL A 1 175 ? 5.847 2.283 -15.554 1.00 89.69 175 VAL A O 1
ATOM 1340 N N . SER A 1 176 ? 4.104 1.156 -14.683 1.00 91.19 176 SER A N 1
ATOM 1341 C CA . SER A 1 176 ? 4.840 0.254 -13.815 1.00 91.19 176 SER A CA 1
ATOM 1342 C C . SER A 1 176 ? 4.025 -1.024 -13.696 1.00 91.19 176 SER A C 1
ATOM 1344 O O . SER A 1 176 ? 2.832 -0.979 -13.396 1.00 91.19 176 SER A O 1
ATOM 1346 N N . GLY A 1 177 ? 4.655 -2.152 -13.989 1.00 93.00 177 GLY A N 1
ATOM 1347 C CA . GLY A 1 177 ? 4.080 -3.475 -13.810 1.00 93.00 177 GLY A CA 1
ATOM 1348 C C . GLY A 1 177 ? 4.996 -4.319 -12.941 1.00 93.00 177 GLY A C 1
ATOM 1349 O O . GLY A 1 177 ? 6.208 -4.339 -13.158 1.00 93.00 177 GLY A O 1
ATOM 1350 N N . TYR A 1 178 ? 4.402 -5.031 -11.992 1.00 95.31 178 TYR A N 1
ATOM 1351 C CA . TYR A 1 178 ? 5.065 -5.974 -11.104 1.00 95.31 178 TYR A CA 1
ATOM 1352 C C . TYR A 1 178 ? 4.278 -7.280 -11.058 1.00 95.31 178 TYR A C 1
ATOM 1354 O O . TYR A 1 178 ? 3.046 -7.276 -10.969 1.00 95.31 178 TYR A O 1
ATOM 1362 N N . ILE A 1 179 ? 5.004 -8.395 -11.092 1.00 96.50 179 ILE A N 1
ATOM 1363 C CA . ILE A 1 179 ? 4.458 -9.717 -10.821 1.00 96.50 179 ILE A CA 1
ATOM 1364 C C . ILE A 1 179 ? 5.465 -10.574 -10.049 1.00 96.50 179 ILE A C 1
ATOM 1366 O O . ILE A 1 179 ? 6.627 -10.731 -10.442 1.00 96.50 179 ILE A O 1
ATOM 1370 N N . ALA A 1 180 ? 4.981 -11.173 -8.970 1.00 97.06 180 ALA A N 1
ATOM 1371 C CA . ALA A 1 180 ? 5.665 -12.222 -8.235 1.00 97.06 180 ALA A CA 1
ATOM 1372 C C . ALA A 1 180 ? 4.844 -13.510 -8.255 1.00 97.06 180 ALA A C 1
ATOM 1374 O O . ALA A 1 180 ? 3.617 -13.474 -8.356 1.00 97.06 180 ALA A O 1
ATOM 1375 N N . GLN A 1 181 ? 5.534 -14.640 -8.164 1.00 97.06 181 GLN A N 1
ATOM 1376 C CA . GLN A 1 181 ? 4.944 -15.961 -8.025 1.00 97.06 181 GLN A CA 1
ATOM 1377 C C . GLN A 1 181 ? 5.674 -16.708 -6.912 1.00 97.06 181 GLN A C 1
ATOM 1379 O O . GLN A 1 181 ? 6.900 -16.747 -6.911 1.00 97.06 181 GLN A O 1
ATOM 1384 N N . ASP A 1 182 ? 4.925 -17.301 -5.979 1.00 94.50 182 ASP A N 1
ATOM 1385 C CA . ASP A 1 182 ? 5.480 -18.154 -4.915 1.00 94.50 182 ASP A CA 1
ATOM 1386 C C . ASP A 1 182 ? 6.613 -17.471 -4.108 1.00 94.50 182 ASP A C 1
ATOM 1388 O O . ASP A 1 182 ? 7.587 -18.102 -3.705 1.00 94.50 182 ASP A O 1
ATOM 1392 N N . GLY A 1 183 ? 6.482 -16.158 -3.871 1.00 92.94 183 GLY A N 1
ATOM 1393 C CA . GLY A 1 183 ? 7.456 -15.357 -3.118 1.00 92.94 183 GLY A CA 1
ATOM 1394 C C . GLY A 1 183 ? 8.661 -14.860 -3.925 1.00 92.94 183 GLY A C 1
ATOM 1395 O O . GLY A 1 183 ? 9.533 -14.205 -3.360 1.00 92.94 183 GLY A O 1
ATOM 1396 N N . GLU A 1 184 ? 8.712 -15.105 -5.236 1.00 95.38 184 GLU A N 1
ATOM 1397 C CA . GLU A 1 184 ? 9.796 -14.649 -6.111 1.00 95.38 184 GLU A CA 1
ATOM 1398 C C . GLU A 1 184 ? 9.294 -13.668 -7.173 1.00 95.38 184 GLU A C 1
ATOM 1400 O O . GLU A 1 184 ? 8.250 -13.873 -7.793 1.00 95.38 184 GLU A O 1
ATOM 1405 N N . ILE A 1 185 ? 10.053 -12.598 -7.426 1.00 96.31 185 ILE A N 1
ATOM 1406 C CA . ILE A 1 185 ? 9.756 -11.669 -8.524 1.00 96.31 185 ILE A CA 1
ATOM 1407 C C . ILE A 1 185 ? 10.029 -12.378 -9.853 1.00 96.31 185 ILE A C 1
ATOM 1409 O O . ILE A 1 185 ? 11.173 -12.724 -10.146 1.00 96.31 185 ILE A O 1
ATOM 1413 N N . ILE A 1 186 ? 8.997 -12.523 -10.687 1.00 96.94 186 ILE A N 1
ATOM 1414 C CA . ILE A 1 186 ? 9.113 -13.125 -12.026 1.00 96.94 186 ILE A CA 1
ATOM 1415 C C . ILE A 1 186 ? 9.024 -12.088 -13.154 1.00 96.94 186 ILE A C 1
ATOM 1417 O O . ILE A 1 186 ? 9.323 -12.404 -14.305 1.00 96.94 186 ILE A O 1
ATOM 1421 N N . GLY A 1 187 ? 8.643 -10.843 -12.847 1.00 94.69 187 GLY A N 1
ATOM 1422 C CA . GLY A 1 187 ? 8.605 -9.767 -13.831 1.00 94.69 187 GLY A CA 1
ATOM 1423 C C . GLY A 1 187 ? 8.429 -8.380 -13.223 1.00 94.69 187 GLY A C 1
ATOM 1424 O O . GLY A 1 187 ? 7.616 -8.174 -12.327 1.00 94.69 187 GLY A O 1
ATOM 1425 N N . THR A 1 188 ? 9.177 -7.418 -13.760 1.00 94.19 188 THR A N 1
ATOM 1426 C CA . THR A 1 188 ? 8.990 -5.979 -13.531 1.00 94.19 188 THR A CA 1
ATOM 1427 C C . THR A 1 188 ? 9.178 -5.237 -14.848 1.00 94.19 188 THR A C 1
ATOM 1429 O O . THR A 1 188 ? 9.950 -5.680 -15.702 1.00 94.19 188 THR A O 1
ATOM 1432 N N . THR A 1 189 ? 8.450 -4.142 -15.066 1.00 91.94 189 THR A N 1
ATOM 1433 C CA . THR A 1 189 ? 8.626 -3.326 -16.274 1.00 91.94 189 THR A CA 1
ATOM 1434 C C . THR A 1 189 ? 8.079 -1.913 -16.113 1.00 91.94 189 THR A C 1
ATOM 1436 O O . THR A 1 189 ? 7.049 -1.701 -15.479 1.00 91.94 189 THR A O 1
ATOM 1439 N N . CYS A 1 190 ? 8.750 -0.960 -16.756 1.00 91.56 190 CYS A N 1
ATOM 1440 C CA . CYS A 1 190 ? 8.258 0.397 -17.013 1.00 91.56 190 CYS A CA 1
ATOM 1441 C C . CYS A 1 190 ? 8.151 0.689 -18.521 1.00 91.56 190 CYS A C 1
ATOM 1443 O O . CYS A 1 190 ? 8.100 1.845 -18.942 1.00 91.56 190 CYS A O 1
ATOM 1445 N N . ASP A 1 191 ? 8.161 -0.358 -19.348 1.00 90.88 191 ASP A N 1
ATOM 1446 C CA . ASP A 1 191 ? 8.040 -0.252 -20.797 1.00 90.88 191 ASP A CA 1
ATOM 1447 C C . ASP A 1 191 ? 6.565 -0.320 -21.214 1.00 90.88 191 ASP A C 1
ATOM 1449 O O . ASP A 1 191 ? 5.929 -1.379 -21.162 1.00 90.88 191 ASP A O 1
ATOM 1453 N N . SER A 1 192 ? 6.025 0.817 -21.659 1.00 88.38 192 SER A N 1
ATOM 1454 C CA . SER A 1 192 ? 4.639 0.927 -22.127 1.00 88.38 192 SER A CA 1
ATOM 1455 C C . SER A 1 192 ? 4.370 0.185 -23.440 1.00 88.38 192 SER A C 1
ATOM 1457 O O . SER A 1 192 ? 3.210 0.000 -23.810 1.00 88.38 192 SER A O 1
ATOM 1459 N N . ALA A 1 193 ? 5.411 -0.279 -24.142 1.00 88.25 193 ALA A N 1
ATOM 1460 C CA . ALA A 1 193 ? 5.256 -1.184 -25.277 1.00 88.25 193 ALA A CA 1
ATOM 1461 C C . ALA A 1 193 ? 4.965 -2.631 -24.841 1.00 88.25 193 ALA A C 1
ATOM 1463 O O . ALA A 1 193 ? 4.403 -3.401 -25.620 1.00 88.25 193 ALA A O 1
ATOM 1464 N N . VAL A 1 194 ? 5.334 -3.002 -23.611 1.00 86.00 194 VAL A N 1
ATOM 1465 C CA . VAL A 1 194 ? 5.191 -4.363 -23.065 1.00 86.00 194 VAL A CA 1
ATOM 1466 C C . VAL A 1 194 ? 4.008 -4.462 -22.104 1.00 86.00 194 VAL A C 1
ATOM 1468 O O . VAL A 1 194 ? 3.342 -5.495 -22.051 1.00 86.00 194 VAL A O 1
ATOM 1471 N N . PHE A 1 195 ? 3.733 -3.397 -21.351 1.00 87.06 195 PHE A N 1
ATOM 1472 C CA . PHE A 1 195 ? 2.725 -3.383 -20.300 1.00 87.06 195 PHE A CA 1
ATOM 1473 C C . PHE A 1 195 ? 1.753 -2.216 -20.465 1.00 87.06 195 PHE A C 1
ATOM 1475 O O . PHE A 1 195 ? 2.165 -1.071 -20.635 1.00 87.06 195 PHE A O 1
ATOM 1482 N N . LYS A 1 196 ? 0.450 -2.510 -20.391 1.00 87.75 196 LYS A N 1
ATOM 1483 C CA . LYS A 1 196 ? -0.614 -1.513 -20.514 1.00 87.75 196 LYS A CA 1
ATOM 1484 C C . LYS A 1 196 ? -1.882 -1.985 -19.809 1.00 87.75 196 LYS A C 1
ATOM 1486 O O . LYS A 1 196 ? -2.339 -3.104 -20.040 1.00 87.75 196 LYS A O 1
ATOM 1491 N N . VAL A 1 197 ? -2.481 -1.113 -19.003 1.00 84.62 197 VAL A N 1
ATOM 1492 C CA . VAL A 1 197 ? -3.761 -1.340 -18.323 1.00 84.62 197 VAL A CA 1
ATOM 1493 C C . VAL A 1 197 ? -4.715 -0.215 -18.694 1.00 84.62 197 VAL A C 1
ATOM 1495 O O . VAL A 1 197 ? -4.588 0.939 -18.277 1.00 84.62 197 VAL A O 1
ATOM 1498 N N . ARG A 1 198 ? -5.702 -0.570 -19.516 1.00 80.50 198 ARG A N 1
ATOM 1499 C CA . ARG A 1 198 ? -6.760 0.330 -19.972 1.00 80.50 198 ARG A CA 1
ATOM 1500 C C . ARG A 1 198 ? -8.091 -0.411 -19.976 1.00 80.50 198 ARG A C 1
ATOM 1502 O O . ARG A 1 198 ? -8.117 -1.590 -20.332 1.00 80.50 198 ARG A O 1
ATOM 1509 N N . PRO A 1 199 ? -9.201 0.262 -19.647 1.00 73.38 199 PRO A N 1
ATOM 1510 C CA . PRO A 1 199 ? -10.516 -0.292 -19.887 1.00 73.38 199 PRO A CA 1
ATOM 1511 C C . PRO A 1 199 ? -10.672 -0.519 -21.389 1.00 73.38 199 PRO A C 1
ATOM 1513 O O . PRO A 1 199 ? -10.515 0.395 -22.201 1.00 73.38 199 PRO A O 1
ATOM 1516 N N . LEU A 1 200 ? -10.978 -1.757 -21.757 1.00 64.62 200 LEU A N 1
ATOM 1517 C CA . LEU A 1 200 ? -11.435 -2.069 -23.098 1.00 64.62 200 LEU A CA 1
ATOM 1518 C C . LEU A 1 200 ? -12.909 -1.688 -23.157 1.00 64.62 200 LEU A C 1
ATOM 1520 O O . LEU A 1 200 ? -13.743 -2.314 -22.502 1.00 64.62 200 LEU A O 1
ATOM 1524 N N . ILE A 1 201 ? -13.243 -0.671 -23.948 1.00 54.72 201 ILE A N 1
ATOM 1525 C CA . ILE A 1 201 ? -14.630 -0.488 -24.367 1.00 54.72 201 ILE A CA 1
ATOM 1526 C C . ILE A 1 201 ? -14.913 -1.609 -25.366 1.00 54.72 201 ILE A C 1
ATOM 1528 O O . ILE A 1 201 ? -14.648 -1.487 -26.559 1.00 54.72 201 ILE A O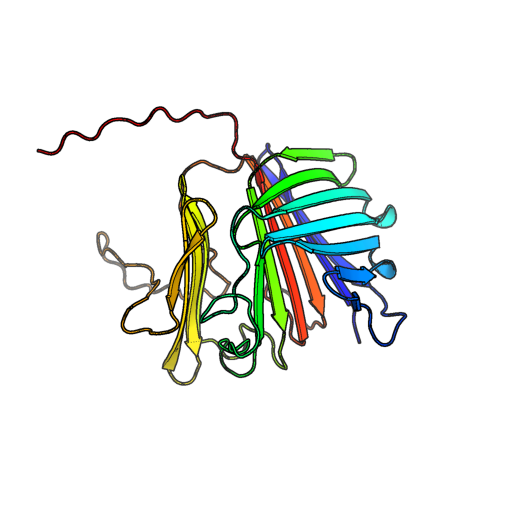 1
ATOM 1532 N N . LEU A 1 202 ? -15.421 -2.732 -24.863 1.00 41.78 202 LEU A N 1
ATOM 1533 C CA . LEU A 1 202 ? -16.180 -3.666 -25.681 1.00 41.78 202 LEU A CA 1
ATOM 1534 C C . LEU A 1 202 ? -17.485 -2.947 -26.020 1.00 41.78 202 LEU A C 1
ATOM 1536 O O . LEU A 1 202 ? -18.410 -2.912 -25.210 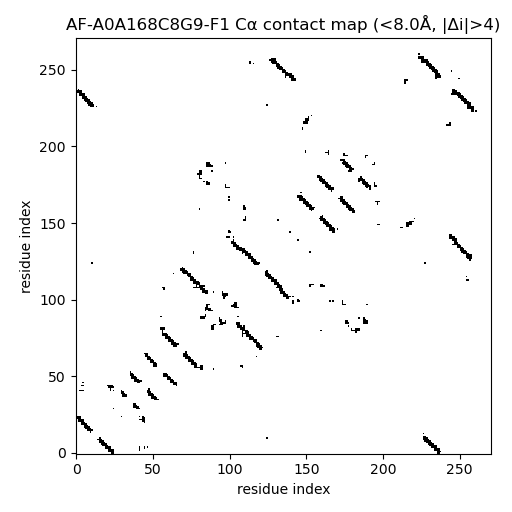1.00 41.78 202 LEU A O 1
ATOM 1540 N N . THR A 1 203 ? -17.544 -2.310 -27.187 1.00 39.47 203 THR A N 1
ATOM 1541 C CA . THR A 1 203 ? -18.781 -1.762 -27.747 1.00 39.47 203 THR A CA 1
ATOM 1542 C C . THR A 1 203 ? -19.766 -2.906 -27.990 1.00 39.47 203 THR A C 1
ATOM 1544 O O . THR A 1 203 ? -19.840 -3.467 -29.077 1.00 39.47 203 THR A O 1
ATOM 1547 N N . ILE A 1 204 ? -20.522 -3.281 -26.958 1.00 40.72 204 ILE A N 1
ATOM 1548 C CA . ILE A 1 204 ? -21.751 -4.072 -27.105 1.00 40.72 204 ILE A CA 1
ATOM 1549 C C . ILE A 1 204 ? -22.984 -3.154 -27.046 1.00 40.72 204 ILE A C 1
ATOM 1551 O O . ILE A 1 204 ? -24.057 -3.560 -27.475 1.00 40.72 204 ILE A O 1
ATOM 1555 N N . PHE A 1 205 ? -22.840 -1.884 -26.646 1.00 35.31 205 PHE A N 1
ATOM 1556 C CA . PHE A 1 205 ? -23.925 -0.906 -26.733 1.00 35.31 205 PHE A CA 1
ATOM 1557 C C . PHE A 1 205 ? -23.435 0.448 -27.253 1.00 35.31 205 PHE A C 1
ATOM 1559 O O . PHE A 1 205 ? -22.432 0.998 -26.802 1.00 35.31 205 PHE A O 1
ATOM 1566 N N . ASP A 1 206 ? -24.159 0.924 -28.259 1.00 38.09 206 ASP A N 1
ATOM 1567 C CA . ASP A 1 206 ? -24.004 2.186 -28.967 1.00 38.09 206 ASP A CA 1
ATOM 1568 C C . ASP A 1 206 ? -24.408 3.350 -28.048 1.00 38.09 206 ASP A C 1
ATOM 1570 O O . ASP A 1 206 ? -25.581 3.702 -27.938 1.00 38.09 206 ASP A O 1
ATOM 1574 N N . SER A 1 207 ? -23.443 3.918 -27.325 1.00 39.09 207 SER A N 1
ATOM 1575 C CA . SER A 1 207 ? -23.547 5.280 -26.794 1.00 39.09 207 SER A CA 1
ATOM 1576 C C . SER A 1 207 ? -22.153 5.850 -26.528 1.00 39.09 207 SER A C 1
ATOM 1578 O O . SER A 1 207 ? -21.438 5.395 -25.636 1.00 39.09 207 SER A O 1
ATOM 1580 N N . ASN A 1 208 ? -21.781 6.852 -27.326 1.00 37.69 208 ASN A N 1
ATOM 1581 C CA . ASN A 1 208 ? -20.552 7.645 -27.250 1.00 37.69 208 ASN A CA 1
ATOM 1582 C C . ASN A 1 208 ? -20.472 8.513 -25.977 1.00 37.69 208 ASN A C 1
ATOM 1584 O O . ASN A 1 208 ? -20.457 9.740 -26.062 1.00 37.69 208 ASN A O 1
ATOM 1588 N N . GLU A 1 209 ? -20.359 7.905 -24.800 1.00 40.25 209 GLU A N 1
ATOM 1589 C CA . GLU A 1 209 ? -19.901 8.614 -23.603 1.00 40.25 209 GLU A CA 1
ATOM 1590 C C . GLU A 1 209 ? -18.672 7.922 -23.020 1.00 40.25 209 GLU A C 1
ATOM 1592 O O . GLU A 1 209 ? -18.740 6.958 -22.260 1.00 40.25 209 GLU A O 1
ATOM 1597 N N . LEU A 1 210 ? -17.505 8.457 -23.385 1.00 41.53 210 LEU A N 1
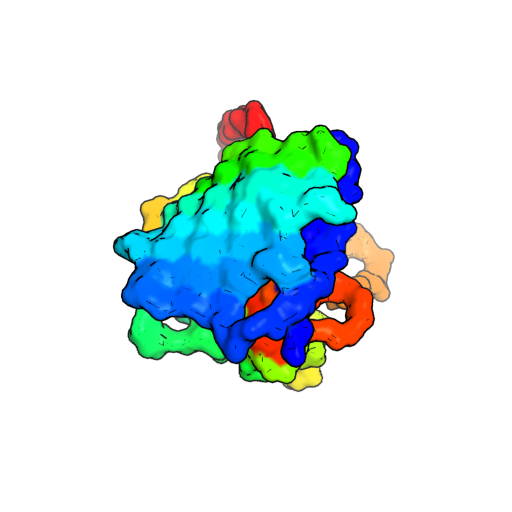ATOM 1598 C CA . LEU A 1 210 ? -16.306 8.321 -22.574 1.00 41.53 210 LEU A CA 1
ATOM 1599 C C . LEU A 1 210 ? -16.590 9.049 -21.259 1.00 41.53 210 LEU A C 1
ATOM 1601 O O . LEU A 1 210 ? -16.561 10.276 -21.227 1.00 41.53 210 LEU A O 1
ATOM 1605 N N . VAL A 1 211 ? -16.876 8.314 -20.186 1.00 39.88 211 VAL A N 1
ATOM 1606 C CA . VAL A 1 211 ? -16.831 8.877 -18.834 1.00 39.88 211 VAL A CA 1
ATOM 1607 C C . VAL A 1 211 ? -15.358 8.875 -18.417 1.00 39.88 211 VAL A C 1
ATOM 1609 O O . VAL A 1 211 ? -14.814 7.801 -18.150 1.00 39.88 211 VAL A O 1
ATOM 1612 N N . PRO A 1 212 ? -14.654 10.023 -18.407 1.00 35.50 212 PRO A N 1
ATOM 1613 C CA . PRO A 1 212 ? -13.312 10.067 -17.852 1.00 35.50 212 PRO A CA 1
ATOM 1614 C C . PRO A 1 212 ? -13.409 9.780 -16.349 1.00 35.50 212 PRO A C 1
ATOM 1616 O O . PRO A 1 212 ? -14.239 10.397 -15.673 1.00 35.50 212 PRO A O 1
ATOM 1619 N N . PRO A 1 213 ? -12.582 8.885 -15.789 1.00 38.19 213 PRO A N 1
ATOM 1620 C CA . PRO A 1 213 ? -12.517 8.748 -14.349 1.00 38.19 213 PRO A CA 1
ATOM 1621 C C . PRO A 1 213 ? -11.893 10.026 -13.781 1.00 38.19 213 PRO A C 1
ATOM 1623 O O . PRO A 1 213 ? -10.702 10.285 -13.935 1.00 38.19 213 PRO A O 1
ATOM 1626 N N . SER A 1 214 ? -12.718 10.868 -13.159 1.00 34.22 214 SER A N 1
ATOM 1627 C CA . SER A 1 214 ? -12.270 12.049 -12.410 1.00 34.22 214 SER A CA 1
ATOM 1628 C C . SER A 1 214 ? -11.695 11.693 -11.031 1.00 34.22 214 SER A C 1
ATOM 1630 O O . SER A 1 214 ? -11.366 12.584 -10.252 1.00 34.22 214 SER A O 1
ATOM 1632 N N . GLU A 1 215 ? -11.634 10.402 -10.708 1.00 35.81 215 GLU A N 1
ATOM 1633 C CA . GLU A 1 215 ? -11.275 9.817 -9.416 1.00 35.81 215 GLU A CA 1
ATOM 1634 C C . GLU A 1 215 ? -10.448 8.556 -9.709 1.00 35.81 215 GLU A C 1
ATOM 1636 O O . GLU A 1 215 ? -10.699 7.896 -10.723 1.00 35.81 215 GLU A O 1
ATOM 1641 N N . ALA A 1 216 ? -9.434 8.246 -8.891 1.00 34.03 216 ALA A N 1
ATOM 1642 C CA . ALA A 1 216 ? -8.675 7.001 -9.011 1.00 34.03 216 ALA A CA 1
ATOM 1643 C C . ALA A 1 216 ? -9.650 5.826 -9.162 1.00 34.03 216 ALA A C 1
ATOM 1645 O O . ALA A 1 216 ? -10.424 5.525 -8.257 1.00 34.03 216 ALA A O 1
ATOM 1646 N N . THR A 1 217 ? -9.686 5.209 -10.344 1.00 31.86 217 THR A N 1
ATOM 1647 C CA . THR A 1 217 ? -10.475 3.993 -10.525 1.00 31.86 217 THR A CA 1
ATOM 1648 C C . THR A 1 217 ? -9.572 2.849 -10.129 1.00 31.86 217 THR A C 1
ATOM 1650 O O . THR A 1 217 ? -8.801 2.348 -10.946 1.00 31.86 217 THR A O 1
ATOM 1653 N N . GLU A 1 218 ? -9.649 2.477 -8.858 1.00 32.88 218 GLU A N 1
ATOM 1654 C CA . GLU A 1 218 ? -9.161 1.189 -8.394 1.00 32.88 218 GLU A CA 1
ATOM 1655 C C . GLU A 1 218 ? -9.973 0.118 -9.129 1.00 32.88 218 GLU A C 1
ATOM 1657 O O . GLU A 1 218 ? -11.186 -0.035 -8.944 1.00 32.88 218 GLU A O 1
ATOM 1662 N N . ALA A 1 219 ? -9.331 -0.561 -10.077 1.00 29.75 219 ALA A N 1
ATOM 1663 C CA . ALA A 1 219 ? -9.959 -1.657 -10.790 1.00 29.75 219 ALA A CA 1
ATOM 1664 C C . ALA A 1 219 ? -9.976 -2.881 -9.866 1.00 29.75 219 ALA A C 1
ATOM 1666 O O . ALA A 1 219 ? -9.077 -3.715 -9.908 1.00 29.75 219 ALA A O 1
ATOM 1667 N N . HIS A 1 220 ? -11.020 -3.000 -9.043 1.00 28.08 220 HIS A N 1
ATOM 1668 C CA . HIS A 1 220 ? -11.343 -4.252 -8.369 1.00 28.08 220 HIS A CA 1
ATOM 1669 C C . HIS A 1 220 ? -11.737 -5.295 -9.421 1.00 28.08 220 HIS A C 1
ATOM 1671 O O . HIS A 1 220 ? -12.867 -5.307 -9.924 1.00 28.08 220 HIS A O 1
ATOM 1677 N N . PHE A 1 221 ? -10.813 -6.191 -9.767 1.00 25.59 221 PHE A N 1
ATOM 1678 C CA . PHE A 1 221 ? -11.179 -7.415 -10.465 1.00 25.59 221 PHE A CA 1
ATOM 1679 C C . PHE A 1 221 ? -12.056 -8.244 -9.523 1.00 25.59 221 PHE A C 1
ATOM 1681 O O . PHE A 1 221 ? -11.594 -8.754 -8.508 1.00 25.59 221 PHE A O 1
ATOM 1688 N N . ARG A 1 222 ? -13.354 -8.327 -9.847 1.00 24.81 222 ARG A N 1
ATOM 1689 C CA . ARG A 1 222 ? -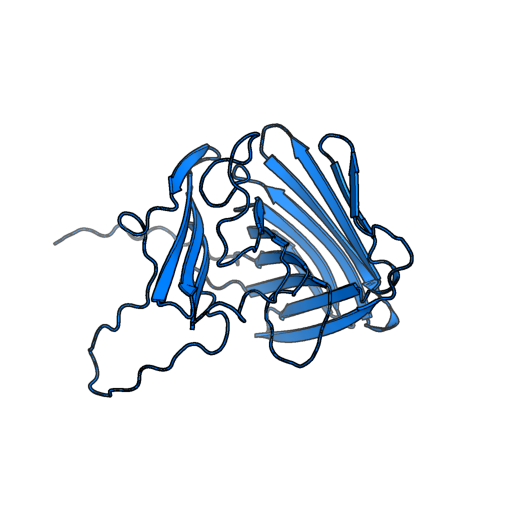14.363 -9.104 -9.114 1.00 24.81 222 ARG A CA 1
ATOM 1690 C C . ARG A 1 222 ? -14.053 -10.598 -9.204 1.00 24.81 222 ARG A C 1
ATOM 1692 O O . ARG A 1 222 ? -14.588 -11.302 -10.059 1.00 24.81 222 ARG A O 1
ATOM 1699 N N . GLY A 1 223 ? -13.186 -11.062 -8.317 1.00 22.56 223 GLY A N 1
ATOM 1700 C CA . GLY A 1 223 ? -12.924 -12.466 -8.041 1.00 22.56 223 GLY A CA 1
ATOM 1701 C C . GLY A 1 223 ? -12.944 -12.689 -6.535 1.00 22.56 223 GLY A C 1
ATOM 1702 O O . GLY A 1 223 ? -11.891 -12.678 -5.920 1.00 22.56 223 GLY A O 1
ATOM 1703 N N . GLY A 1 224 ? -14.141 -12.882 -5.972 1.00 24.03 224 GLY A N 1
ATOM 1704 C CA . GLY A 1 224 ? -14.358 -13.109 -4.538 1.00 24.03 224 GLY A CA 1
ATOM 1705 C C . GLY A 1 224 ? -14.513 -11.799 -3.773 1.00 24.03 224 GLY A C 1
ATOM 1706 O O . GLY A 1 224 ? -13.552 -11.066 -3.585 1.00 24.03 224 GLY A O 1
ATOM 1707 N N . ASP A 1 225 ? -15.747 -11.480 -3.396 1.00 25.56 225 ASP A N 1
ATOM 1708 C CA . ASP A 1 225 ? -16.087 -10.282 -2.633 1.00 25.56 225 ASP A CA 1
ATOM 1709 C C . ASP A 1 225 ? -15.321 -10.255 -1.299 1.00 25.56 225 ASP A C 1
ATOM 1711 O O . ASP A 1 225 ? -15.353 -11.229 -0.550 1.00 25.56 225 ASP A O 1
ATOM 1715 N N . ALA A 1 226 ? -14.645 -9.140 -1.000 1.00 29.77 226 ALA A N 1
ATOM 1716 C CA . ALA A 1 226 ? -14.112 -8.896 0.333 1.00 29.77 226 ALA A CA 1
ATOM 1717 C C . ALA A 1 226 ? -15.239 -8.393 1.243 1.00 29.77 226 ALA A C 1
ATOM 1719 O O . ALA A 1 226 ? -15.798 -7.319 1.005 1.00 29.77 226 ALA A O 1
ATOM 1720 N N . ASP A 1 227 ? -15.563 -9.149 2.292 1.00 30.67 227 ASP A N 1
ATOM 1721 C CA . ASP A 1 227 ? -16.640 -8.803 3.230 1.00 30.67 227 ASP A CA 1
ATOM 1722 C C . ASP A 1 227 ? -16.264 -7.600 4.130 1.00 30.67 227 ASP A C 1
ATOM 1724 O O . ASP A 1 227 ? -17.144 -6.899 4.637 1.00 30.67 227 ASP A O 1
ATOM 1728 N N . GLN A 1 228 ? -14.966 -7.311 4.319 1.00 24.61 228 GLN A N 1
ATOM 1729 C CA . GLN A 1 228 ? -14.451 -6.153 5.069 1.00 24.61 228 GLN A CA 1
ATOM 1730 C C . GLN A 1 228 ? -13.174 -5.589 4.430 1.00 24.61 228 GLN A C 1
ATOM 1732 O O . GLN A 1 228 ? -12.292 -6.351 4.041 1.00 24.61 228 GLN A O 1
ATOM 1737 N N . VAL A 1 229 ? -13.059 -4.255 4.355 1.00 27.91 229 VAL A N 1
ATOM 1738 C CA . VAL A 1 229 ? -11.855 -3.554 3.860 1.00 27.91 229 VAL A CA 1
ATOM 1739 C C . VAL A 1 229 ? -11.541 -2.366 4.767 1.00 27.91 229 VAL A C 1
ATOM 1741 O O . VAL A 1 229 ? -12.453 -1.597 5.083 1.00 27.91 229 VAL A O 1
ATOM 1744 N N . CYS A 1 230 ? -10.284 -2.203 5.186 1.00 23.53 230 CYS A N 1
ATOM 1745 C CA . CYS A 1 230 ? -9.790 -0.996 5.863 1.00 23.53 230 CYS A CA 1
ATOM 1746 C C . CYS A 1 230 ? -8.754 -0.327 4.953 1.00 23.53 230 CYS A C 1
ATOM 1748 O O . CYS A 1 230 ? -7.905 -1.022 4.426 1.00 23.53 230 CYS A O 1
ATOM 1750 N N . HIS A 1 231 ? -8.817 0.987 4.757 1.00 35.44 231 HIS A N 1
ATOM 1751 C CA . HIS A 1 231 ? -7.762 1.769 4.114 1.00 35.44 231 HIS A CA 1
ATOM 1752 C C . HIS A 1 231 ? -7.226 2.755 5.143 1.00 35.44 231 HIS A C 1
ATOM 1754 O O . HIS A 1 231 ? -8.000 3.566 5.664 1.00 35.44 231 HIS A O 1
ATOM 1760 N N . ILE A 1 232 ? -5.926 2.714 5.425 1.00 36.75 232 ILE A N 1
ATOM 1761 C CA . ILE A 1 232 ? -5.251 3.775 6.177 1.00 36.75 232 ILE A CA 1
ATOM 1762 C C . ILE A 1 232 ? -4.378 4.527 5.186 1.00 36.75 232 ILE A C 1
ATOM 1764 O O . ILE A 1 232 ? -3.420 3.968 4.660 1.00 36.75 232 ILE A O 1
ATOM 1768 N N . ILE A 1 233 ? -4.752 5.779 4.918 1.00 46.12 233 ILE A N 1
ATOM 1769 C CA . ILE A 1 233 ? -3.970 6.707 4.107 1.00 46.12 233 ILE A CA 1
ATOM 1770 C C . ILE A 1 233 ? -3.413 7.772 5.044 1.00 46.12 233 ILE A C 1
ATOM 1772 O O . ILE A 1 233 ? -4.190 8.460 5.705 1.00 46.12 233 ILE A O 1
ATOM 1776 N N . THR A 1 234 ? -2.095 7.942 5.128 1.00 35.25 234 THR A N 1
ATOM 1777 C CA . THR A 1 234 ? -1.477 9.017 5.936 1.00 35.25 234 THR A CA 1
ATOM 1778 C C . THR A 1 234 ? -0.946 10.140 5.042 1.00 35.25 234 THR A C 1
ATOM 1780 O O . THR A 1 234 ? 0.250 10.175 4.746 1.00 35.25 234 THR A O 1
ATOM 1783 N N . PRO A 1 235 ? -1.801 11.044 4.543 1.00 29.80 235 PRO A N 1
ATOM 1784 C CA . PRO A 1 235 ? -1.364 12.114 3.665 1.00 29.80 235 PRO A CA 1
ATOM 1785 C C . PRO A 1 235 ? -0.667 13.250 4.426 1.00 29.80 235 PRO A C 1
ATOM 1787 O O . PRO A 1 235 ? -1.020 13.601 5.554 1.00 29.80 235 PRO A O 1
ATOM 1790 N N . HIS A 1 236 ? 0.282 13.885 3.744 1.00 28.61 236 HIS A N 1
ATOM 1791 C CA . HIS A 1 236 ? 0.854 15.175 4.117 1.00 28.61 236 HIS A CA 1
ATOM 1792 C C . HIS A 1 236 ? 0.311 16.302 3.203 1.00 28.61 236 HIS A C 1
ATOM 1794 O O . HIS A 1 236 ? 0.612 16.331 2.008 1.00 28.61 236 HIS A O 1
ATOM 1800 N N . ASP A 1 237 ? -0.419 17.246 3.818 1.00 36.22 237 ASP A N 1
ATOM 1801 C CA . ASP A 1 237 ? -0.962 18.529 3.305 1.00 36.22 237 ASP A CA 1
ATOM 1802 C C . ASP A 1 237 ? -2.234 18.516 2.403 1.00 36.22 237 ASP A C 1
ATOM 1804 O O . ASP A 1 237 ? -2.325 17.784 1.414 1.00 36.22 237 ASP A O 1
ATOM 1808 N N . GLU A 1 238 ? -3.208 19.386 2.726 1.00 41.34 238 GLU A N 1
ATOM 1809 C CA . GLU A 1 238 ? -4.517 19.569 2.056 1.00 41.34 238 GLU A CA 1
ATOM 1810 C C . GLU A 1 238 ? -4.660 20.991 1.489 1.00 41.34 238 GLU A C 1
ATOM 1812 O O . GLU A 1 238 ? -4.186 21.952 2.069 1.00 41.34 238 GLU A O 1
ATOM 1817 N N . ASP A 1 239 ? -5.316 21.187 0.342 1.00 31.47 239 ASP A N 1
ATOM 1818 C CA . ASP A 1 239 ? -6.639 21.829 0.404 1.00 31.47 239 ASP A CA 1
ATOM 1819 C C . ASP A 1 239 ? -7.696 21.133 -0.485 1.00 31.47 239 ASP A C 1
ATOM 1821 O O . ASP A 1 239 ? -7.450 20.888 -1.670 1.00 31.47 239 ASP A O 1
ATOM 1825 N N . LYS A 1 240 ? -8.889 20.921 0.096 1.00 30.67 240 LYS A N 1
ATOM 1826 C CA . LYS A 1 240 ? -10.205 20.558 -0.489 1.00 30.67 240 LYS A CA 1
ATOM 1827 C C . LYS A 1 240 ? -10.433 19.112 -0.991 1.00 30.67 240 LYS A C 1
ATOM 1829 O O . LYS A 1 240 ? -9.795 18.635 -1.917 1.00 30.67 240 LYS A O 1
ATOM 1834 N N . PHE A 1 241 ? -11.461 18.502 -0.386 1.00 31.59 241 PHE A N 1
ATOM 1835 C CA . PHE A 1 241 ? -12.265 17.311 -0.723 1.00 31.59 241 PHE A CA 1
ATOM 1836 C C . PHE A 1 241 ? -12.008 16.596 -2.071 1.00 31.59 241 PHE A C 1
ATOM 1838 O O . PHE A 1 241 ? -12.210 17.192 -3.129 1.00 31.59 241 PHE A O 1
ATOM 1845 N N . ARG A 1 242 ? -11.711 15.286 -1.971 1.00 30.31 242 ARG A N 1
ATOM 1846 C CA . ARG A 1 242 ? -12.010 14.110 -2.838 1.00 30.31 242 ARG A CA 1
ATOM 1847 C C . ARG A 1 242 ? -10.795 13.179 -2.827 1.00 30.31 242 ARG A C 1
ATOM 1849 O O . ARG A 1 242 ? -9.708 13.618 -3.184 1.00 30.31 242 ARG A O 1
ATOM 1856 N N . GLY A 1 243 ? -10.992 11.939 -2.375 1.00 37.50 243 GLY A N 1
ATOM 1857 C CA . GLY A 1 243 ? -9.932 11.009 -1.979 1.00 37.50 243 GLY A CA 1
ATOM 1858 C C . GLY A 1 243 ? -8.846 10.821 -3.027 1.00 37.50 243 GLY A C 1
ATOM 1859 O O . GLY A 1 243 ? -9.027 10.064 -3.969 1.00 37.50 243 GLY A O 1
ATOM 1860 N N . ASN A 1 244 ? -7.729 11.514 -2.848 1.00 37.12 244 ASN A N 1
ATOM 1861 C CA . ASN A 1 244 ? -6.582 11.411 -3.724 1.00 37.12 244 ASN A CA 1
ATOM 1862 C C . ASN A 1 244 ? -5.298 11.723 -2.956 1.00 37.12 244 ASN A C 1
ATOM 1864 O O . ASN A 1 244 ? -5.278 12.580 -2.067 1.00 37.12 244 ASN A O 1
ATOM 1868 N N . ASP A 1 245 ? -4.248 11.032 -3.375 1.00 40.03 245 ASP A N 1
ATOM 1869 C CA . ASP A 1 245 ? -2.932 10.966 -2.760 1.00 40.03 245 ASP A CA 1
ATOM 1870 C C . ASP A 1 245 ? -2.240 12.320 -2.590 1.00 40.03 245 ASP A C 1
ATOM 1872 O O . ASP A 1 245 ? -2.411 13.274 -3.364 1.00 40.03 245 ASP A O 1
ATOM 1876 N N . ALA A 1 246 ? -1.464 12.382 -1.510 1.00 33.25 246 ALA A N 1
ATOM 1877 C CA . ALA A 1 246 ? -0.917 13.592 -0.919 1.00 33.25 246 ALA A CA 1
ATOM 1878 C C . ALA A 1 246 ? 0.082 14.333 -1.817 1.00 33.25 246 ALA A C 1
ATOM 1880 O O . ALA A 1 246 ? 0.679 13.781 -2.738 1.00 33.25 246 ALA A O 1
ATOM 1881 N N . GLY A 1 247 ? 0.302 15.612 -1.498 1.00 24.98 247 GLY A N 1
ATOM 1882 C CA . GLY A 1 247 ? 1.271 16.459 -2.191 1.00 24.98 247 GLY A CA 1
ATOM 1883 C C . GLY A 1 247 ? 2.727 16.234 -1.785 1.00 24.98 247 GLY A C 1
ATOM 1884 O O . GLY A 1 247 ? 3.597 16.662 -2.540 1.00 24.98 247 GLY A O 1
ATOM 1885 N N . HIS A 1 248 ? 2.986 15.586 -0.638 1.00 31.56 248 HIS A N 1
ATOM 1886 C CA . HIS A 1 248 ? 4.337 15.389 -0.094 1.00 31.56 248 HIS A CA 1
ATOM 1887 C C . HIS A 1 248 ? 4.705 13.933 0.158 1.00 31.56 248 HIS A C 1
ATOM 1889 O O . HIS A 1 248 ? 5.688 13.488 -0.416 1.00 31.56 248 HIS A O 1
ATOM 1895 N N . ALA A 1 249 ? 3.949 13.203 0.979 1.00 29.89 249 ALA A N 1
ATOM 1896 C CA . ALA A 1 249 ? 4.065 11.755 1.088 1.00 29.89 249 ALA A CA 1
ATOM 1897 C C . ALA A 1 249 ? 2.754 11.125 1.578 1.00 29.89 249 ALA A C 1
ATOM 1899 O O . ALA A 1 249 ? 1.975 11.788 2.271 1.00 29.89 249 ALA A O 1
ATOM 1900 N N . CYS A 1 250 ? 2.501 9.875 1.202 1.00 38.44 250 CYS A N 1
ATOM 1901 C CA . CYS A 1 250 ? 1.403 9.064 1.720 1.00 38.44 250 CYS A CA 1
ATOM 1902 C C . CYS A 1 250 ? 1.828 7.608 1.887 1.00 38.44 250 CYS A C 1
ATOM 1904 O O . CYS A 1 250 ? 2.723 7.129 1.196 1.00 38.44 250 CYS A O 1
ATOM 1906 N N . HIS A 1 251 ? 1.187 6.928 2.831 1.00 42.22 251 HIS A N 1
ATOM 1907 C CA . HIS A 1 251 ? 1.179 5.473 2.915 1.00 42.22 251 HIS A CA 1
ATOM 1908 C C . HIS A 1 251 ? -0.230 5.014 2.610 1.00 42.22 251 HIS A C 1
ATOM 1910 O O . HIS A 1 251 ? -1.129 5.531 3.264 1.00 42.22 251 HIS A O 1
ATOM 1916 N N . ILE A 1 252 ? -0.431 4.095 1.671 1.00 52.47 252 ILE A N 1
ATOM 1917 C CA . ILE A 1 252 ? -1.734 3.462 1.452 1.00 52.47 252 ILE A CA 1
ATOM 1918 C C . ILE A 1 252 ? -1.624 2.046 1.979 1.00 52.47 252 ILE A C 1
ATOM 1920 O O . ILE A 1 252 ? -0.751 1.292 1.563 1.00 52.47 252 ILE A O 1
ATOM 1924 N N . ILE A 1 253 ? -2.484 1.694 2.929 1.00 44.31 253 ILE A N 1
ATOM 1925 C CA . ILE A 1 253 ? -2.538 0.350 3.493 1.00 44.31 253 ILE A CA 1
ATOM 1926 C C . ILE A 1 253 ? -3.942 -0.198 3.316 1.00 44.31 253 ILE A C 1
ATOM 1928 O O . ILE A 1 253 ? -4.864 0.353 3.917 1.00 44.31 253 ILE A O 1
ATOM 1932 N N . THR A 1 254 ? -4.087 -1.286 2.558 1.00 51.16 254 THR A N 1
ATOM 1933 C CA . THR A 1 254 ? -5.397 -1.839 2.180 1.00 51.16 254 THR A CA 1
ATOM 1934 C C . THR A 1 254 ? -5.527 -3.324 2.535 1.00 51.16 254 THR A C 1
ATOM 1936 O O . THR A 1 254 ? -5.180 -4.175 1.721 1.00 51.16 254 THR A O 1
ATOM 1939 N N . PRO A 1 255 ? -5.978 -3.684 3.749 1.00 32.97 255 PRO A N 1
ATOM 1940 C CA . PRO A 1 255 ? -6.387 -5.050 4.088 1.00 32.97 255 PRO A CA 1
ATOM 1941 C C . PRO A 1 255 ? -7.816 -5.415 3.642 1.00 32.97 255 PRO A C 1
ATOM 1943 O O . PRO A 1 255 ? -8.731 -4.602 3.771 1.00 32.97 255 PRO A O 1
ATOM 1946 N N . HIS A 1 256 ? -8.022 -6.677 3.253 1.00 31.55 256 HIS A N 1
ATOM 1947 C CA . HIS A 1 256 ? -9.271 -7.291 2.785 1.00 31.55 256 HIS A CA 1
ATOM 1948 C C . HIS A 1 256 ? -9.529 -8.646 3.476 1.00 31.55 256 HIS A C 1
ATOM 1950 O O . HIS A 1 256 ? -8.595 -9.430 3.624 1.00 31.55 256 HIS A O 1
ATOM 1956 N N . ASP A 1 257 ? -10.772 -8.9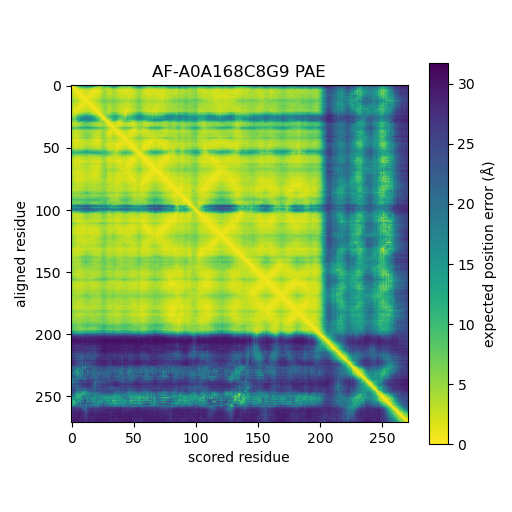44 3.867 1.00 34.34 257 ASP A N 1
ATOM 1957 C CA . ASP A 1 257 ? -11.216 -10.280 4.325 1.00 34.34 257 ASP A CA 1
ATOM 1958 C C . ASP A 1 257 ? -11.536 -11.183 3.117 1.00 34.34 257 ASP A C 1
ATOM 1960 O O . ASP A 1 257 ? -12.237 -10.743 2.212 1.00 34.34 257 ASP A O 1
ATOM 1964 N N . GLU A 1 258 ? -11.052 -12.429 3.081 1.00 38.00 258 GLU A N 1
ATOM 1965 C CA . GLU A 1 258 ? -11.271 -13.345 1.943 1.00 38.00 258 GLU A CA 1
ATOM 1966 C C . GLU A 1 258 ? -12.664 -14.004 1.925 1.00 38.00 258 GLU A C 1
ATOM 1968 O O . GLU A 1 258 ? -13.057 -14.584 0.909 1.00 38.00 258 GLU A O 1
ATOM 1973 N N . GLY A 1 259 ? -13.424 -13.944 3.024 1.00 37.38 259 GLY A N 1
ATOM 1974 C CA . GLY A 1 259 ? -14.707 -14.639 3.132 1.00 37.38 259 GLY A CA 1
ATOM 1975 C C . GLY A 1 259 ? -14.575 -16.177 3.068 1.00 37.38 259 GLY A C 1
ATOM 1976 O O . GLY A 1 259 ? -13.641 -16.772 2.536 1.00 37.38 259 GLY A O 1
ATOM 1977 N N . SER A 1 260 ? -15.538 -16.905 3.632 1.00 30.44 260 SER A N 1
ATOM 1978 C CA . SER A 1 260 ? -15.458 -18.377 3.777 1.00 30.44 260 SER A CA 1
ATOM 1979 C C . SER A 1 260 ? -15.767 -19.196 2.505 1.00 30.44 260 SER A C 1
ATOM 1981 O O . SER A 1 260 ? -16.132 -20.374 2.594 1.00 30.44 260 SER A O 1
ATOM 1983 N N . SER A 1 261 ? -15.623 -18.630 1.303 1.00 34.06 261 SER A N 1
ATOM 1984 C CA . SER A 1 261 ? -15.955 -19.345 0.064 1.00 34.06 261 SER A CA 1
ATOM 1985 C C . SER A 1 261 ? -14.745 -20.103 -0.499 1.00 34.06 261 SER A C 1
ATOM 1987 O O . SER A 1 261 ? -13.949 -19.608 -1.291 1.00 34.06 261 SER A O 1
ATOM 1989 N N . LYS A 1 262 ? -14.611 -21.380 -0.116 1.00 31.08 262 LYS A N 1
ATOM 1990 C CA . LYS A 1 262 ? -13.780 -22.332 -0.869 1.00 31.08 262 LYS A CA 1
ATOM 1991 C C . LYS A 1 262 ? -14.385 -22.498 -2.264 1.00 31.08 262 LYS A C 1
ATOM 1993 O O . LYS A 1 262 ? -15.272 -23.327 -2.462 1.00 31.08 262 LYS A O 1
ATOM 1998 N N . SER A 1 263 ? -13.921 -21.721 -3.237 1.00 32.53 263 SER A N 1
ATOM 1999 C CA . SER A 1 263 ? -14.250 -21.970 -4.636 1.00 32.53 263 SER A CA 1
ATOM 2000 C C . SER A 1 263 ? -13.481 -23.212 -5.104 1.00 32.53 263 SER A C 1
ATOM 2002 O O . SER A 1 263 ? -12.280 -23.205 -5.350 1.00 32.53 263 SER A O 1
ATOM 2004 N N . THR A 1 264 ? -14.172 -24.349 -5.183 1.00 27.77 264 THR A N 1
ATOM 2005 C CA . THR A 1 264 ? -13.667 -25.515 -5.920 1.00 27.77 264 THR A CA 1
ATOM 2006 C C . THR A 1 264 ? -13.457 -25.120 -7.384 1.00 27.77 264 THR A C 1
ATOM 2008 O O . THR A 1 264 ? -14.411 -24.627 -7.999 1.00 27.77 264 THR A O 1
ATOM 2011 N N . PRO A 1 265 ? -12.272 -25.352 -7.980 1.00 29.89 265 PRO A N 1
ATOM 2012 C CA . PRO A 1 265 ? -12.029 -24.986 -9.366 1.00 29.89 265 PRO A CA 1
ATOM 2013 C C . PRO A 1 265 ? -12.915 -25.833 -10.284 1.00 29.89 265 PRO A C 1
ATOM 2015 O O . PRO A 1 265 ? -12.764 -27.053 -10.379 1.00 29.89 265 PRO A O 1
ATOM 2018 N N . LYS A 1 266 ? -13.857 -25.186 -10.980 1.00 29.94 266 LYS A N 1
ATOM 2019 C CA . LYS A 1 266 ? -14.551 -25.808 -12.109 1.00 29.94 266 LYS A CA 1
ATOM 2020 C C . LYS A 1 266 ? -13.537 -25.958 -13.241 1.00 29.94 266 LYS A C 1
ATOM 2022 O O . LYS A 1 266 ? -13.099 -24.963 -13.814 1.00 29.94 266 LYS A O 1
ATOM 2027 N N . LYS A 1 267 ? -13.165 -27.203 -13.555 1.00 29.67 267 LYS A N 1
ATOM 2028 C CA . LYS A 1 267 ? -12.439 -27.542 -14.784 1.00 29.67 267 LYS A CA 1
ATOM 2029 C C . LYS A 1 267 ? -13.223 -26.996 -15.977 1.00 29.67 267 LYS A C 1
ATOM 2031 O O . LYS A 1 267 ? -14.352 -27.415 -16.215 1.00 29.67 267 LYS A O 1
ATOM 2036 N N . TYR A 1 268 ? -12.616 -26.069 -16.705 1.00 28.42 268 TYR A N 1
ATOM 2037 C CA . TYR A 1 268 ? -13.075 -25.678 -18.029 1.00 28.42 268 TYR A CA 1
ATOM 2038 C C . TYR A 1 268 ? -12.532 -26.710 -19.024 1.00 28.42 268 TYR A C 1
ATOM 2040 O O . TYR A 1 268 ? -11.332 -26.742 -19.301 1.00 28.42 268 TYR A O 1
ATOM 2048 N N . GLU A 1 269 ? -13.396 -27.589 -19.523 1.00 30.73 269 GLU A N 1
ATOM 2049 C CA . GLU A 1 269 ? -13.109 -28.358 -20.735 1.00 30.73 269 GLU A CA 1
ATOM 2050 C C . GLU A 1 269 ? -13.342 -27.435 -21.938 1.00 30.73 269 GLU A C 1
ATOM 2052 O O . GLU A 1 269 ? -14.367 -26.755 -22.027 1.00 30.73 269 GLU A O 1
ATOM 2057 N N . ARG A 1 270 ? -12.336 -27.334 -22.812 1.00 30.22 270 ARG A N 1
ATOM 2058 C CA . ARG A 1 270 ? -12.404 -26.540 -24.046 1.00 30.22 270 ARG A CA 1
ATOM 2059 C C . ARG A 1 270 ? -13.283 -27.257 -25.086 1.00 30.22 270 ARG A C 1
ATOM 2061 O O . ARG A 1 270 ? -13.207 -28.485 -25.135 1.00 30.22 270 ARG A O 1
ATOM 2068 N N . PRO A 1 271 ? -14.056 -26.525 -25.912 1.00 42.56 271 PRO A N 1
ATOM 2069 C CA . PRO A 1 271 ? -14.614 -27.060 -27.154 1.00 42.56 271 PRO A CA 1
ATOM 2070 C C . PRO A 1 271 ? -13.516 -27.489 -28.134 1.00 42.56 271 PRO A C 1
ATOM 2072 O O . PRO A 1 271 ? -12.453 -26.820 -28.152 1.00 42.56 271 PRO A O 1
#

pLDDT: mean 71.72, std 23.73, range [22.56, 97.06]

Organism: NCBI:txid1081108

InterPro domains:
  IPR056402 Diels-Alderase, N-terminal domain [PF24137] (4-137)
  IPR057722 AsqO/PenF-like, C-terminal domain [PF25581] (146-200)